Protein AF-A0A919K9E0-F1 (afdb_monomer_lite)

Organism: NCBI:txid1050105

pLDDT: mean 76.59, std 21.06, range [38.03, 97.88]

Sequence (189 aa):
MSDSPVDFTTTPVRPGRQAAISDRWRRAGLIGLAGSVLVTAVVGVCAVWPPRGSWASVNTATAGPVTATTEDGRHTIADPAHAANKATKSDVRGAIAAVEHYYTVIGHYPTRAINGDNSRGIMPQLDLGGSTPAIQLAVGTRLSYAPYARSYRICATNTRGTGKWFLYNSASGGSIKAIRRPANPAVCA

Structure (mmCIF, N/CA/C/O backbone):
data_AF-A0A919K9E0-F1
#
_entry.id   AF-A0A919K9E0-F1
#
loop_
_atom_site.group_PDB
_atom_site.id
_atom_site.type_symbol
_atom_site.label_atom_id
_atom_site.label_alt_id
_atom_site.label_comp_id
_atom_site.label_asym_id
_atom_site.label_entity_id
_atom_site.label_seq_id
_atom_site.pdbx_PDB_ins_code
_atom_site.Cartn_x
_atom_site.Cartn_y
_atom_site.Cartn_z
_atom_site.occupancy
_atom_site.B_iso_or_equiv
_atom_site.auth_seq_id
_atom_site.auth_comp_id
_atom_site.auth_asym_id
_atom_site.auth_atom_id
_atom_site.pdbx_PDB_model_num
ATOM 1 N N . MET A 1 1 ? -42.749 10.340 -28.450 1.00 55.91 1 MET A N 1
ATOM 2 C CA . MET A 1 1 ? -41.691 10.931 -27.607 1.00 55.91 1 MET A CA 1
ATOM 3 C C . MET A 1 1 ? -40.396 10.319 -28.090 1.00 55.91 1 MET A C 1
ATOM 5 O O . MET A 1 1 ? -40.169 9.145 -27.845 1.00 55.91 1 MET A O 1
ATOM 9 N N . SER A 1 2 ? -39.683 11.055 -28.936 1.00 58.28 2 SER A N 1
ATOM 10 C CA . SER A 1 2 ? -38.478 10.589 -29.619 1.00 58.28 2 SER A CA 1
ATOM 11 C C . SER A 1 2 ? -37.285 11.203 -28.904 1.00 58.28 2 SER A C 1
ATOM 13 O O . SER A 1 2 ? -37.120 12.419 -28.956 1.00 58.28 2 SER A O 1
ATOM 15 N N . ASP A 1 3 ? -36.511 10.376 -28.208 1.00 54.94 3 ASP A N 1
ATOM 16 C CA . ASP A 1 3 ? -35.260 10.792 -27.583 1.00 54.94 3 ASP A CA 1
ATOM 17 C C . ASP A 1 3 ? -34.139 10.784 -28.625 1.00 54.94 3 ASP A C 1
ATOM 19 O O . ASP A 1 3 ? -33.851 9.764 -29.256 1.00 54.94 3 ASP A O 1
ATOM 23 N N . SER A 1 4 ? -33.527 11.949 -28.817 1.00 62.22 4 SER A N 1
ATOM 24 C CA . SER A 1 4 ? -32.347 12.129 -29.660 1.00 62.22 4 SER A CA 1
ATOM 25 C C . SER A 1 4 ? -31.080 11.680 -28.915 1.00 62.22 4 SER A C 1
ATOM 27 O O . SER A 1 4 ? -30.953 11.954 -27.720 1.00 62.22 4 SER A O 1
ATOM 29 N N . PRO A 1 5 ? -30.106 11.045 -29.591 1.00 69.56 5 PRO A N 1
ATOM 30 C CA . PRO A 1 5 ? -28.838 10.668 -28.975 1.00 69.56 5 PRO A CA 1
ATOM 31 C C . PRO A 1 5 ? -27.925 11.887 -28.772 1.00 69.56 5 PRO A C 1
ATOM 33 O O . PRO A 1 5 ? -27.772 12.728 -29.657 1.00 69.56 5 PRO A O 1
ATOM 36 N N . VAL A 1 6 ? -27.304 11.965 -27.594 1.00 66.62 6 VAL A N 1
ATOM 37 C CA . VAL A 1 6 ? -26.261 12.945 -27.257 1.00 66.62 6 VAL A CA 1
ATOM 38 C C . VAL A 1 6 ? -24.906 12.450 -27.756 1.00 66.62 6 VAL A C 1
ATOM 40 O O . VAL A 1 6 ? -24.417 11.408 -27.321 1.00 66.62 6 VAL A O 1
ATOM 43 N N . ASP A 1 7 ? -24.317 13.219 -28.667 1.00 56.00 7 ASP A N 1
ATOM 44 C CA . ASP A 1 7 ? -23.014 12.968 -29.278 1.00 56.00 7 ASP A CA 1
ATOM 45 C C . ASP A 1 7 ? -21.905 13.602 -28.417 1.00 56.00 7 ASP A C 1
ATOM 47 O O . ASP A 1 7 ? -21.897 14.814 -28.179 1.00 56.00 7 ASP A O 1
ATOM 51 N N . PHE A 1 8 ? -20.987 12.784 -27.897 1.00 53.34 8 PHE A N 1
ATOM 52 C CA . PHE A 1 8 ? -19.868 13.237 -27.064 1.00 53.34 8 PHE A CA 1
ATOM 53 C C . PHE A 1 8 ? -18.604 13.377 -27.914 1.00 53.34 8 PHE A C 1
ATOM 55 O O . PHE A 1 8 ? -17.751 12.488 -27.977 1.00 53.34 8 PHE A O 1
ATOM 62 N N . THR A 1 9 ? -18.457 14.538 -28.546 1.00 62.91 9 THR A N 1
ATOM 63 C CA . THR A 1 9 ? -17.237 14.912 -29.263 1.00 62.91 9 THR A CA 1
ATOM 64 C C . THR A 1 9 ? -16.089 15.089 -28.269 1.00 62.91 9 THR A C 1
ATOM 66 O O . THR A 1 9 ? -16.038 16.041 -27.491 1.00 62.91 9 THR A O 1
ATOM 69 N N . THR A 1 10 ? -15.155 14.141 -28.288 1.00 60.44 10 THR A N 1
ATOM 70 C CA . THR A 1 10 ? -13.969 14.124 -27.426 1.00 60.44 10 THR A CA 1
ATOM 71 C C . THR A 1 10 ? -12.945 15.135 -27.946 1.00 60.44 10 THR A C 1
ATOM 73 O O . THR A 1 10 ? -12.421 14.986 -29.049 1.00 60.44 10 THR A O 1
ATOM 76 N N . THR A 1 11 ? -12.646 16.177 -27.171 1.00 66.25 11 THR A N 1
ATOM 77 C CA . THR A 1 11 ? -11.590 17.147 -27.492 1.00 66.25 11 THR A CA 1
ATOM 78 C C . THR A 1 11 ? -10.200 16.554 -27.221 1.00 66.25 11 THR A C 1
ATOM 80 O O . THR A 1 11 ? -9.968 15.997 -26.145 1.00 66.25 11 THR A O 1
ATOM 83 N N . PRO A 1 12 ? -9.235 16.673 -28.153 1.00 64.31 12 PRO A N 1
ATOM 84 C CA . PRO A 1 12 ? -7.880 16.177 -27.942 1.00 64.31 12 PRO A CA 1
ATOM 85 C C . PRO A 1 12 ? -7.118 17.036 -26.921 1.00 64.31 12 PRO A C 1
ATOM 87 O O . PRO A 1 12 ? -6.985 18.253 -27.067 1.00 64.31 12 PRO A O 1
ATOM 90 N N . VAL A 1 13 ? -6.582 16.378 -25.890 1.00 68.38 13 VAL A N 1
ATOM 91 C CA . VAL A 1 13 ? -5.710 16.980 -24.873 1.00 68.38 13 VAL A CA 1
ATOM 92 C C . VAL A 1 13 ? -4.356 17.328 -25.499 1.00 68.38 13 VAL A C 1
ATOM 94 O O . VAL A 1 13 ? -3.667 16.482 -26.064 1.00 68.38 13 VAL A O 1
ATOM 97 N N . ARG A 1 14 ? -3.974 18.602 -25.391 1.00 61.66 14 ARG A N 1
ATOM 98 C CA . ARG A 1 14 ? -2.728 19.170 -25.918 1.00 61.66 14 ARG A CA 1
ATOM 99 C C . ARG A 1 14 ? -1.535 18.746 -25.037 1.00 61.66 14 ARG A C 1
ATOM 101 O O . ARG A 1 14 ? -1.570 19.025 -23.839 1.00 61.66 14 ARG A O 1
ATOM 108 N N . PRO A 1 15 ? -0.465 18.132 -25.576 1.00 59.69 15 PRO A N 1
ATOM 109 C CA . PRO A 1 15 ? 0.719 17.794 -24.788 1.00 59.69 15 PRO A CA 1
ATOM 110 C C . PRO A 1 15 ? 1.504 19.062 -24.418 1.00 59.69 15 PRO A C 1
ATOM 112 O O . PRO A 1 15 ? 1.970 19.809 -25.282 1.00 59.69 15 PRO A O 1
ATOM 115 N N . GLY A 1 16 ? 1.628 19.315 -23.115 1.00 60.66 16 GLY A N 1
ATOM 116 C CA . GLY A 1 16 ? 2.468 20.373 -22.561 1.00 60.66 16 GLY A CA 1
ATOM 117 C C . GLY A 1 16 ? 3.951 20.029 -22.704 1.00 60.66 16 GLY A C 1
ATOM 118 O O . GLY A 1 16 ? 4.387 18.945 -22.325 1.00 60.66 16 GLY A O 1
ATOM 119 N N . ARG A 1 17 ? 4.725 20.967 -23.258 1.00 56.53 17 ARG A N 1
ATOM 120 C CA . ARG A 1 17 ? 6.187 20.897 -23.385 1.00 56.53 17 ARG A CA 1
ATOM 121 C C . ARG A 1 17 ? 6.832 20.831 -21.997 1.00 56.53 17 ARG A C 1
ATOM 123 O O . ARG A 1 17 ? 6.754 21.799 -21.246 1.00 56.53 17 ARG A O 1
ATOM 130 N N . GLN A 1 18 ? 7.502 19.726 -21.680 1.00 59.47 18 GLN A N 1
ATOM 131 C CA . GLN A 1 18 ? 8.425 19.659 -20.549 1.00 59.47 18 GLN A CA 1
ATOM 132 C C . GLN A 1 18 ? 9.748 20.317 -20.953 1.00 59.47 18 GLN A C 1
ATOM 134 O O . GLN A 1 18 ? 10.402 19.900 -21.908 1.00 59.47 18 GLN A O 1
ATOM 139 N N . ALA A 1 19 ? 10.111 21.382 -20.241 1.00 50.41 19 ALA A N 1
ATOM 140 C CA . ALA A 1 19 ? 11.429 21.988 -20.325 1.00 50.41 19 ALA A CA 1
ATOM 141 C C . ALA A 1 19 ? 12.451 21.042 -19.680 1.00 50.41 19 ALA A C 1
ATOM 143 O O . ALA A 1 19 ? 12.315 20.666 -18.517 1.00 50.41 19 ALA A O 1
ATOM 144 N N . ALA A 1 20 ? 13.461 20.658 -20.457 1.00 48.34 20 ALA A N 1
ATOM 145 C CA . ALA A 1 20 ? 14.608 19.898 -19.994 1.00 48.34 20 ALA A CA 1
ATOM 146 C C . ALA A 1 20 ? 15.421 20.740 -18.999 1.00 48.34 20 ALA A C 1
ATOM 148 O O . ALA A 1 20 ? 15.987 21.768 -19.369 1.00 48.34 20 ALA A O 1
ATOM 149 N N . ILE A 1 21 ? 15.485 20.302 -17.742 1.00 53.53 21 ILE A N 1
ATOM 150 C CA . ILE A 1 21 ? 16.461 20.799 -16.772 1.00 53.53 21 ILE A CA 1
ATOM 151 C C . ILE A 1 21 ? 17.617 19.804 -16.787 1.00 53.53 21 ILE A C 1
ATOM 153 O O . ILE A 1 21 ? 17.481 18.652 -16.390 1.00 53.53 21 ILE A O 1
ATOM 157 N N . SER A 1 22 ? 18.731 20.264 -17.344 1.00 59.72 22 SER A N 1
ATOM 158 C CA . SER A 1 22 ? 19.962 19.518 -17.564 1.00 59.72 22 SER A CA 1
ATOM 159 C C . SER A 1 22 ? 20.682 19.157 -16.265 1.00 59.72 22 SER A C 1
ATOM 161 O O . SER A 1 22 ? 20.927 20.022 -15.421 1.00 59.72 22 SER A O 1
ATOM 163 N N . ASP A 1 23 ? 21.113 17.899 -16.199 1.00 50.09 23 ASP A N 1
ATOM 164 C CA . ASP A 1 23 ? 22.101 17.341 -15.281 1.00 50.09 23 ASP A CA 1
ATOM 165 C C . ASP A 1 23 ? 23.365 18.198 -15.168 1.00 50.09 23 ASP A C 1
ATOM 167 O O . ASP A 1 23 ? 24.081 18.426 -16.148 1.00 50.09 23 ASP A O 1
ATOM 171 N N . ARG A 1 24 ? 23.708 18.608 -13.943 1.00 55.03 24 ARG A N 1
ATOM 172 C CA . ARG A 1 24 ? 25.011 19.222 -13.672 1.00 55.03 24 ARG A CA 1
ATOM 173 C C . ARG A 1 24 ? 25.534 18.947 -12.268 1.00 55.03 24 ARG A C 1
ATOM 175 O O . ARG A 1 24 ? 25.848 19.884 -11.555 1.00 55.03 24 ARG A O 1
ATOM 182 N N . TRP A 1 25 ? 25.710 17.677 -11.896 1.00 48.84 25 TRP A N 1
ATOM 183 C CA . TRP A 1 25 ? 26.589 17.318 -10.773 1.00 48.84 25 TRP A CA 1
ATOM 184 C C . TRP A 1 25 ? 27.377 16.039 -11.064 1.00 48.84 25 TRP A C 1
ATOM 186 O O . TRP A 1 25 ? 26.978 14.921 -10.750 1.00 48.84 25 TRP A O 1
ATOM 196 N N . ARG A 1 26 ? 28.550 16.225 -11.673 1.00 51.38 26 ARG A N 1
ATOM 197 C CA . ARG A 1 26 ? 29.652 15.263 -11.668 1.00 51.38 26 ARG A CA 1
ATOM 198 C C . ARG A 1 26 ? 30.892 15.971 -11.118 1.00 51.38 26 ARG A C 1
ATOM 200 O O . ARG A 1 26 ? 31.308 16.974 -11.680 1.00 51.38 26 ARG A O 1
ATOM 207 N N . ARG A 1 27 ? 31.508 15.332 -10.117 1.00 51.31 27 ARG A N 1
ATOM 208 C CA . ARG A 1 27 ? 32.932 15.404 -9.729 1.00 51.31 27 ARG A CA 1
ATOM 209 C C . ARG A 1 27 ? 33.423 16.678 -9.018 1.00 51.31 27 ARG A C 1
ATOM 211 O O . ARG A 1 27 ? 33.831 17.641 -9.647 1.00 51.31 27 ARG A O 1
ATOM 218 N N . ALA A 1 28 ? 33.575 16.556 -7.704 1.00 51.28 28 ALA A N 1
ATOM 219 C CA . ALA A 1 28 ? 34.743 17.003 -6.939 1.00 51.28 28 ALA A CA 1
ATOM 220 C C . ALA A 1 28 ? 34.854 16.000 -5.773 1.00 51.28 28 ALA A C 1
ATOM 222 O O . ALA A 1 28 ? 33.843 15.677 -5.165 1.00 51.28 28 ALA A O 1
ATOM 223 N N . GLY A 1 29 ? 35.961 15.334 -5.475 1.00 45.78 29 GLY A N 1
ATOM 224 C CA . GLY A 1 29 ? 37.355 15.722 -5.620 1.00 45.78 29 GLY A CA 1
ATOM 225 C C . GLY A 1 29 ? 37.979 15.512 -4.242 1.00 45.78 29 GLY A C 1
ATOM 226 O O . GLY A 1 29 ? 37.819 16.341 -3.358 1.00 45.78 29 GLY A O 1
ATOM 227 N N . LEU A 1 30 ? 38.584 14.343 -4.051 1.00 49.78 30 LEU A N 1
ATOM 228 C CA . LEU A 1 30 ? 39.233 13.874 -2.829 1.00 49.78 30 LEU A CA 1
ATOM 229 C C . LEU A 1 30 ? 40.590 14.586 -2.696 1.00 49.78 30 LEU A C 1
ATOM 231 O O . LEU A 1 30 ? 41.466 14.319 -3.510 1.00 49.78 30 LEU A O 1
ATOM 235 N N . ILE A 1 31 ? 40.773 15.472 -1.709 1.00 52.09 31 ILE A N 1
ATOM 236 C CA . ILE A 1 31 ? 42.093 15.941 -1.244 1.00 52.09 31 ILE A CA 1
ATOM 237 C C . ILE A 1 31 ? 42.001 16.168 0.269 1.00 52.09 31 ILE A C 1
ATOM 239 O O . ILE A 1 31 ? 41.207 16.982 0.734 1.00 52.09 31 ILE A O 1
ATOM 243 N N . GLY A 1 32 ? 42.798 15.423 1.034 1.00 44.91 32 GLY A N 1
ATOM 244 C CA . GLY A 1 32 ? 43.072 15.725 2.437 1.00 44.91 32 GLY A CA 1
ATOM 245 C C . GLY A 1 32 ? 44.247 16.692 2.577 1.00 44.91 32 GLY A C 1
ATOM 246 O O . GLY A 1 32 ? 45.055 16.795 1.661 1.00 44.91 32 GLY A O 1
ATOM 247 N N . LEU A 1 33 ? 44.343 17.369 3.723 1.00 47.03 33 LEU A N 1
ATOM 248 C CA . LEU A 1 33 ? 45.556 17.587 4.527 1.00 47.03 33 LEU A CA 1
ATOM 249 C C . LEU A 1 33 ? 45.288 18.634 5.620 1.00 47.03 33 LEU A C 1
ATOM 251 O O . LEU A 1 33 ? 44.405 19.479 5.514 1.00 47.03 33 LEU A O 1
ATOM 255 N N . ALA A 1 34 ? 46.056 18.487 6.694 1.00 47.47 34 ALA A N 1
ATOM 256 C CA . ALA A 1 34 ? 46.028 19.227 7.945 1.00 47.47 34 ALA A CA 1
ATOM 257 C C . ALA A 1 34 ? 46.294 20.739 7.813 1.00 47.47 34 ALA A C 1
ATOM 259 O O . ALA A 1 34 ? 46.956 21.181 6.879 1.00 47.47 34 ALA A O 1
ATOM 260 N N . GLY A 1 35 ? 45.882 21.504 8.831 1.00 38.03 35 GLY A N 1
ATOM 261 C CA . GLY A 1 35 ? 46.397 22.856 9.061 1.00 38.03 35 GLY A CA 1
ATOM 262 C C . GLY A 1 35 ? 45.428 23.770 9.803 1.00 38.03 35 GLY A C 1
ATOM 263 O O . GLY A 1 35 ? 44.589 24.417 9.187 1.00 38.03 35 GLY A O 1
ATOM 264 N N . SER A 1 36 ? 45.569 23.855 11.125 1.00 52.69 36 SER A N 1
ATOM 265 C CA . SER A 1 36 ? 44.969 24.919 11.934 1.00 52.69 36 SER A CA 1
ATOM 266 C C . SER A 1 36 ? 45.704 26.240 11.691 1.00 52.69 36 SER A C 1
ATOM 268 O O . SER A 1 36 ? 46.907 26.298 11.928 1.00 52.69 36 SER A O 1
ATOM 270 N N . VAL A 1 37 ? 44.990 27.307 11.315 1.00 47.78 37 VAL A N 1
ATOM 271 C CA . VAL A 1 37 ? 45.437 28.703 11.483 1.00 47.78 37 VAL A CA 1
ATOM 272 C C . VAL A 1 37 ? 44.234 29.577 11.854 1.00 47.78 37 VAL A C 1
ATOM 274 O O . VAL A 1 37 ? 43.256 29.670 11.117 1.00 47.78 37 VAL A O 1
ATOM 277 N N . LEU A 1 38 ? 44.329 30.205 13.025 1.00 53.03 38 LEU A N 1
ATOM 278 C CA . LEU A 1 38 ? 43.512 31.323 13.499 1.00 53.03 38 LEU A CA 1
ATOM 279 C C . LEU A 1 38 ? 43.880 32.593 12.721 1.00 53.03 38 LEU A C 1
ATOM 281 O O . LEU A 1 38 ? 45.041 32.981 12.801 1.00 53.03 38 LEU A O 1
ATOM 285 N N . VAL A 1 39 ? 42.919 33.291 12.098 1.00 47.72 39 VAL A N 1
ATOM 286 C CA . VAL A 1 39 ? 42.976 34.758 11.922 1.00 47.72 39 VAL A CA 1
ATOM 287 C C . VAL A 1 39 ? 41.566 35.371 11.950 1.00 47.72 39 VAL A C 1
ATOM 289 O O . VAL A 1 39 ? 40.700 35.069 11.139 1.00 47.72 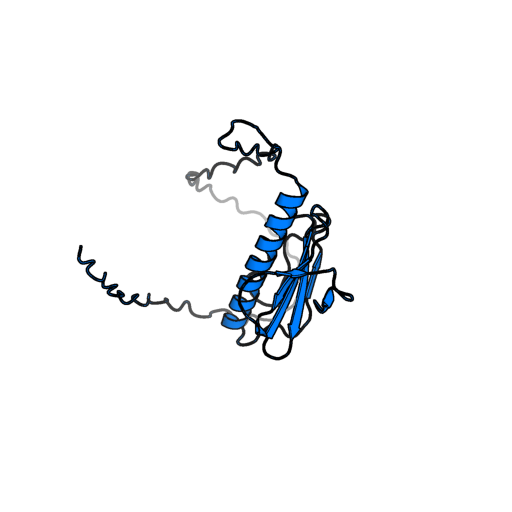39 VAL A O 1
ATOM 292 N N . THR A 1 40 ? 41.407 36.211 12.966 1.00 46.16 40 THR A N 1
ATOM 293 C CA . THR A 1 40 ? 40.683 37.476 13.163 1.00 46.16 40 THR A CA 1
ATOM 294 C C . THR A 1 40 ? 39.693 38.032 12.122 1.00 46.16 40 THR A C 1
ATOM 296 O O . THR A 1 40 ? 39.900 38.032 10.915 1.00 46.16 40 THR A O 1
ATOM 299 N N . ALA A 1 41 ? 38.650 38.629 12.709 1.00 49.94 41 ALA A N 1
ATOM 300 C CA . ALA A 1 41 ? 37.504 39.359 12.182 1.00 49.94 41 ALA A CA 1
ATOM 301 C C . ALA A 1 41 ? 37.731 40.357 11.030 1.00 49.94 41 ALA A C 1
ATOM 303 O O . ALA A 1 41 ? 38.660 41.161 11.048 1.00 49.94 41 ALA A O 1
ATOM 304 N N . VAL A 1 42 ? 36.722 40.431 10.153 1.00 47.59 42 VAL A N 1
ATOM 305 C CA . VAL A 1 42 ? 36.339 41.655 9.440 1.00 47.59 42 VAL A CA 1
ATOM 306 C C . VAL A 1 42 ? 34.861 41.926 9.717 1.00 47.59 42 VAL A C 1
ATOM 308 O O . VAL A 1 42 ? 33.981 41.143 9.364 1.00 47.59 42 VAL A O 1
ATOM 311 N N . VAL A 1 43 ? 34.618 43.049 10.388 1.00 50.06 43 VAL A N 1
ATOM 312 C CA . VAL A 1 43 ? 33.321 43.716 10.520 1.00 50.06 43 VAL A CA 1
ATOM 313 C C . VAL A 1 43 ? 32.995 44.352 9.169 1.00 50.06 43 VAL A C 1
ATOM 315 O O . VAL A 1 43 ? 33.817 45.090 8.631 1.00 50.06 43 VAL A O 1
ATOM 318 N N . GLY A 1 44 ? 31.814 44.075 8.614 1.00 46.50 44 GLY A N 1
ATOM 319 C CA . GLY A 1 44 ? 31.459 44.540 7.274 1.00 46.50 44 GLY A CA 1
ATOM 320 C C . GLY A 1 44 ? 29.959 44.574 7.001 1.00 46.50 44 GLY A C 1
ATOM 321 O O . GLY A 1 44 ? 29.444 43.710 6.311 1.00 46.50 44 GLY A O 1
ATOM 322 N N . VAL A 1 45 ? 29.316 45.615 7.538 1.00 43.78 45 VAL A N 1
ATOM 323 C CA . VAL A 1 45 ? 28.165 46.363 6.994 1.00 43.78 45 VAL A CA 1
ATOM 324 C C . VAL A 1 45 ? 26.864 45.601 6.686 1.00 43.78 45 VAL A C 1
ATOM 326 O O . VAL A 1 45 ? 26.720 44.850 5.727 1.00 43.78 45 VAL A O 1
ATOM 329 N N . CYS A 1 46 ? 25.855 45.951 7.485 1.00 43.03 46 CYS A N 1
ATOM 330 C CA . CYS A 1 46 ? 24.439 45.670 7.310 1.00 43.03 46 CYS A CA 1
ATOM 331 C C . CYS A 1 46 ? 23.910 46.128 5.939 1.00 43.03 46 CYS A C 1
ATOM 333 O O . CYS A 1 46 ? 23.831 47.327 5.672 1.00 43.03 46 CYS A O 1
ATOM 335 N N . ALA A 1 47 ? 23.416 45.190 5.133 1.00 49.88 47 ALA A N 1
ATOM 336 C CA . ALA A 1 47 ? 22.380 45.469 4.145 1.00 49.88 47 ALA A CA 1
ATOM 337 C C . ALA A 1 47 ? 21.051 44.935 4.694 1.00 49.88 47 ALA A C 1
ATOM 339 O O . ALA A 1 47 ? 20.732 43.753 4.587 1.00 49.88 47 ALA A O 1
ATOM 340 N N . VAL A 1 48 ? 20.299 45.829 5.340 1.00 52.03 48 VAL A N 1
ATOM 341 C CA . VAL A 1 48 ? 18.908 45.619 5.749 1.00 52.03 48 VAL A CA 1
ATOM 342 C C . VAL A 1 48 ? 18.068 45.448 4.485 1.00 52.03 48 VAL A C 1
ATOM 344 O O . VAL A 1 48 ? 17.785 46.407 3.773 1.00 52.03 48 VAL A O 1
ATOM 347 N N . TRP A 1 49 ? 17.690 44.207 4.193 1.00 47.25 49 TRP A N 1
ATOM 348 C CA . TRP A 1 49 ? 16.607 43.896 3.267 1.00 47.25 49 TRP A CA 1
ATOM 349 C C . TRP A 1 49 ? 15.294 43.788 4.055 1.00 47.25 49 TRP A C 1
ATOM 351 O O . TRP A 1 49 ? 15.277 43.176 5.125 1.00 47.25 49 TRP A O 1
ATOM 361 N N . PRO A 1 50 ? 14.189 44.378 3.571 1.00 54.16 50 PRO A N 1
ATOM 362 C CA . PRO A 1 50 ? 12.914 44.324 4.271 1.00 54.16 50 PRO A CA 1
ATOM 363 C C . PRO A 1 50 ? 12.350 42.890 4.265 1.00 54.16 50 PRO A C 1
ATOM 365 O O . PRO A 1 50 ? 12.301 42.264 3.203 1.00 54.16 50 PRO A O 1
ATOM 368 N N . PRO A 1 51 ? 11.849 42.369 5.400 1.00 48.62 51 PRO A N 1
ATOM 369 C CA . PRO A 1 51 ? 11.123 41.109 5.419 1.00 48.62 51 PRO A CA 1
ATOM 370 C C . PRO A 1 51 ? 9.728 41.347 4.830 1.00 48.62 51 PRO A C 1
ATOM 372 O O . PRO A 1 51 ? 8.821 41.833 5.503 1.00 48.62 51 PRO A O 1
ATOM 375 N N . ARG A 1 52 ? 9.540 41.041 3.545 1.00 51.41 52 ARG A N 1
ATOM 376 C CA . ARG A 1 52 ? 8.213 40.990 2.916 1.00 51.41 52 ARG A CA 1
ATOM 377 C C . ARG A 1 52 ? 7.871 39.551 2.583 1.00 51.41 52 ARG A C 1
ATOM 379 O O . ARG A 1 52 ? 8.387 38.983 1.629 1.00 51.41 52 ARG A O 1
ATOM 386 N N . GLY A 1 53 ? 6.980 38.999 3.395 1.00 44.84 53 GLY A N 1
ATOM 387 C CA . GLY A 1 53 ? 6.417 37.672 3.210 1.00 44.84 53 GLY A CA 1
ATOM 388 C C . GLY A 1 53 ? 6.366 36.906 4.518 1.00 44.84 53 GLY A C 1
ATOM 389 O O . GLY A 1 53 ? 6.948 35.835 4.624 1.00 44.84 53 GLY A O 1
ATOM 390 N N . SER A 1 54 ? 5.685 37.453 5.523 1.00 49.50 54 SER A N 1
ATOM 391 C CA . SER A 1 54 ? 5.163 36.658 6.629 1.00 49.50 54 SER A CA 1
ATOM 392 C C . SER A 1 54 ? 4.132 35.686 6.053 1.00 49.50 54 SER A C 1
ATOM 394 O O . SER A 1 54 ? 2.947 36.006 5.956 1.00 49.50 54 SER A O 1
ATOM 396 N N . TRP A 1 55 ? 4.583 34.513 5.612 1.00 52.25 55 TRP A N 1
ATOM 397 C CA . TRP A 1 55 ? 3.694 33.370 5.470 1.00 52.25 55 TRP A CA 1
ATOM 398 C C . TRP A 1 55 ? 3.287 33.042 6.892 1.00 52.25 55 TRP A C 1
ATOM 400 O O . TRP A 1 55 ? 4.099 32.578 7.690 1.00 52.25 55 TRP A O 1
ATOM 410 N N . ALA A 1 56 ? 2.068 33.463 7.218 1.00 47.84 56 ALA A N 1
ATOM 411 C CA . ALA A 1 56 ? 1.427 33.238 8.490 1.00 47.84 56 ALA A CA 1
ATOM 412 C C . ALA A 1 56 ? 1.756 31.828 8.970 1.00 47.84 56 ALA A C 1
ATOM 414 O O . ALA A 1 56 ? 1.589 30.860 8.223 1.00 47.84 56 ALA A O 1
ATOM 415 N N . SER A 1 57 ? 2.246 31.748 10.205 1.00 45.94 57 SER A N 1
ATOM 416 C CA . SER A 1 57 ? 2.314 30.521 10.974 1.00 45.94 57 SER A CA 1
ATOM 417 C C . SER A 1 57 ? 1.040 29.736 10.696 1.00 45.94 57 SER A C 1
ATOM 419 O O . SER A 1 57 ? -0.054 30.180 11.047 1.00 45.94 57 SER A O 1
ATOM 421 N N . VAL A 1 58 ? 1.169 28.611 9.991 1.00 50.78 58 VAL A N 1
ATOM 422 C CA . VAL A 1 58 ? 0.076 27.656 9.879 1.00 50.78 58 VAL A CA 1
ATOM 423 C C . VAL A 1 58 ? -0.208 27.271 11.314 1.00 50.78 58 VAL A C 1
ATOM 425 O O . VAL A 1 58 ? 0.623 26.639 11.963 1.00 50.78 58 VAL A O 1
ATOM 428 N N . ASN A 1 59 ? -1.330 27.768 11.831 1.00 43.31 59 ASN A N 1
ATOM 429 C CA . ASN A 1 59 ? -1.808 27.427 13.150 1.00 43.31 59 ASN A CA 1
ATOM 430 C C . ASN A 1 59 ? -1.755 25.908 13.248 1.00 43.31 59 ASN A C 1
ATOM 432 O O . ASN A 1 59 ? -2.479 25.210 12.533 1.00 43.31 59 ASN A O 1
ATOM 436 N N . THR A 1 60 ? -0.901 25.404 14.134 1.00 47.31 60 THR A N 1
ATOM 437 C CA . THR A 1 60 ? -1.006 24.057 14.674 1.00 47.31 60 THR A CA 1
ATOM 438 C C . THR A 1 60 ? -2.285 24.049 15.500 1.00 47.31 60 THR A C 1
ATOM 440 O O . THR A 1 60 ? -2.270 24.100 16.726 1.00 47.31 60 THR A O 1
ATOM 443 N N . ALA A 1 61 ? -3.427 24.090 14.815 1.00 40.47 61 ALA A N 1
ATOM 444 C CA . ALA A 1 61 ? -4.693 23.753 15.401 1.00 40.47 61 ALA A CA 1
ATOM 445 C C . ALA A 1 61 ? -4.523 22.299 15.815 1.00 40.47 61 ALA A C 1
ATOM 447 O O . ALA A 1 61 ? -4.508 21.395 1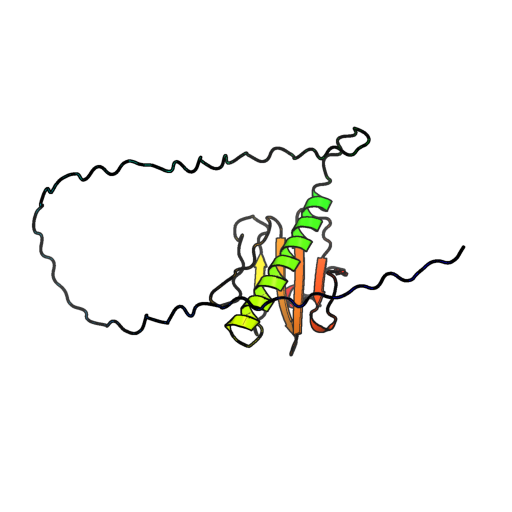4.978 1.00 40.47 61 ALA A O 1
ATOM 448 N N . THR A 1 62 ? -4.319 22.088 17.114 1.00 46.28 62 THR A N 1
ATOM 449 C CA . THR A 1 62 ? -4.709 20.858 17.782 1.00 46.28 62 THR A CA 1
ATOM 450 C C . THR A 1 62 ? -6.088 20.547 17.238 1.00 46.28 62 THR A C 1
ATOM 452 O O . THR A 1 62 ? -7.041 21.256 17.557 1.00 46.28 62 THR A O 1
ATOM 455 N N . ALA A 1 63 ? -6.159 19.600 16.304 1.00 47.38 63 ALA A N 1
ATOM 456 C CA . ALA A 1 63 ? -7.401 19.227 15.668 1.00 47.38 63 ALA A CA 1
ATOM 457 C C . ALA A 1 63 ? -8.285 18.669 16.781 1.00 47.38 63 ALA A C 1
ATOM 459 O O . ALA A 1 63 ? -8.179 17.502 17.158 1.00 47.38 63 ALA A O 1
ATOM 460 N N . GLY A 1 64 ? -9.110 19.543 17.357 1.00 50.03 64 GLY A N 1
ATOM 461 C CA . GLY A 1 64 ? -10.257 19.134 18.135 1.00 50.03 64 GLY A CA 1
ATOM 462 C C . GLY A 1 64 ? -11.086 18.180 17.275 1.00 50.03 64 GLY A C 1
ATOM 463 O O . GLY A 1 64 ? -10.997 18.226 16.042 1.00 50.03 64 GLY A O 1
ATOM 464 N N . PRO A 1 65 ? -11.849 17.271 17.895 1.00 51.03 65 PRO A N 1
ATOM 465 C CA . PRO A 1 65 ? -12.657 16.313 17.157 1.00 51.03 65 PRO A CA 1
ATOM 466 C C . PRO A 1 65 ? -13.518 17.060 16.132 1.00 51.03 65 PRO A C 1
ATOM 468 O O . PRO A 1 65 ? -14.349 17.887 16.495 1.00 51.03 65 PRO A O 1
ATOM 471 N N . VAL A 1 66 ? -13.270 16.804 14.844 1.00 50.62 66 VAL A N 1
ATOM 472 C CA . VAL A 1 66 ? -14.002 17.441 13.749 1.00 50.62 66 VAL A CA 1
ATOM 473 C C . VAL A 1 66 ? -15.404 16.846 13.750 1.00 50.62 66 VAL A C 1
ATOM 475 O O . VAL A 1 66 ? -15.618 15.710 13.321 1.00 50.62 66 VAL A O 1
ATOM 478 N N . THR A 1 67 ? -16.358 17.583 14.304 1.00 50.19 67 THR A N 1
ATOM 479 C CA . THR A 1 67 ? -17.765 17.199 14.334 1.00 50.19 67 THR A CA 1
ATOM 480 C C . THR A 1 67 ? -18.339 17.367 12.931 1.00 50.19 67 THR A C 1
ATOM 482 O O . THR A 1 67 ? -18.691 18.467 12.520 1.00 50.19 67 THR A O 1
ATOM 485 N N . ALA A 1 68 ? -18.422 16.276 12.170 1.00 50.94 68 ALA A N 1
ATOM 486 C CA . ALA A 1 68 ? -19.175 16.266 10.922 1.00 50.94 68 ALA A CA 1
ATOM 487 C C . ALA A 1 68 ? -20.676 16.322 11.252 1.00 50.94 68 ALA A C 1
ATOM 489 O O . ALA A 1 68 ? -21.223 15.395 11.853 1.00 50.94 68 ALA A O 1
ATOM 490 N N . THR A 1 69 ? -21.334 17.422 10.900 1.00 43.28 69 THR A N 1
ATOM 491 C CA . THR A 1 69 ? -22.795 17.542 10.906 1.00 43.28 69 THR A CA 1
ATOM 492 C C . THR A 1 69 ? -23.352 16.712 9.751 1.00 43.28 69 THR A C 1
ATOM 494 O O . THR A 1 69 ? -23.025 16.957 8.592 1.00 43.28 69 THR A O 1
ATOM 497 N N . THR A 1 70 ? -24.174 15.708 10.050 1.00 49.66 70 THR A N 1
ATOM 498 C CA . THR A 1 70 ? -25.082 15.121 9.051 1.00 49.66 70 THR A CA 1
ATOM 499 C C . THR A 1 70 ? -26.295 16.042 8.880 1.00 49.66 70 THR A C 1
ATOM 501 O O . THR A 1 70 ? -26.633 16.776 9.810 1.00 49.66 70 THR A O 1
ATOM 504 N N . GLU A 1 71 ? -26.937 16.018 7.705 1.00 53.06 71 GLU A N 1
ATOM 505 C CA . GLU A 1 71 ? -28.103 16.860 7.353 1.00 53.06 71 GLU A CA 1
ATOM 506 C C . GLU A 1 71 ? -29.280 16.750 8.345 1.00 53.06 71 GLU A C 1
ATOM 508 O O . GLU A 1 71 ? -30.071 17.680 8.448 1.00 53.06 71 GLU A O 1
ATOM 513 N N . ASP A 1 72 ? -29.332 15.693 9.163 1.00 62.94 72 ASP A N 1
ATOM 514 C CA . ASP A 1 72 ? -30.332 15.502 10.226 1.00 62.94 72 ASP A CA 1
ATOM 515 C C . ASP A 1 72 ? -30.002 16.209 11.562 1.00 62.94 72 ASP A C 1
ATOM 517 O O . ASP A 1 72 ? -30.645 15.959 12.583 1.00 62.94 72 ASP A O 1
ATOM 521 N N . GLY A 1 73 ? -28.962 17.048 11.630 1.00 55.53 73 GLY A N 1
ATOM 522 C CA . GLY A 1 73 ? -28.605 17.804 12.844 1.00 55.53 73 GLY A CA 1
ATOM 523 C C . GLY A 1 73 ? -28.060 16.957 14.005 1.00 55.53 73 GLY A C 1
ATOM 524 O O . GLY A 1 73 ? -27.739 17.484 15.072 1.00 55.53 73 GLY A O 1
ATOM 525 N N . ARG A 1 74 ? -27.894 15.641 13.819 1.00 54.00 74 ARG A N 1
ATOM 526 C CA . ARG A 1 74 ? -27.272 14.753 14.805 1.00 54.00 74 ARG A CA 1
ATOM 527 C C . ARG A 1 74 ? -25.760 14.730 14.587 1.00 54.00 74 ARG A C 1
ATOM 529 O O . ARG A 1 74 ? -25.251 14.071 13.688 1.00 54.00 74 ARG A O 1
ATOM 536 N N . HIS A 1 75 ? -25.026 15.426 15.452 1.00 49.09 75 HIS A N 1
ATOM 537 C CA . HIS A 1 75 ? -23.570 15.324 15.540 1.00 49.09 75 HIS A CA 1
ATOM 538 C C . HIS A 1 75 ? -23.159 13.913 15.989 1.00 49.09 75 HIS A C 1
ATOM 540 O O . HIS A 1 75 ? -22.946 13.655 17.172 1.00 49.09 75 HIS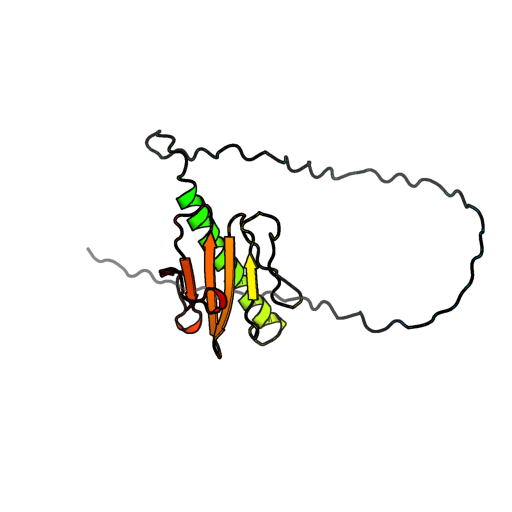 A O 1
ATOM 546 N N . THR A 1 76 ? -23.050 12.966 15.061 1.00 56.81 76 THR A N 1
ATOM 547 C CA . THR A 1 76 ? -22.369 11.704 15.347 1.00 56.81 76 THR A CA 1
ATOM 548 C C . THR A 1 76 ? -20.875 11.977 15.318 1.00 56.81 76 THR A C 1
ATOM 550 O O . THR A 1 76 ? -20.331 12.311 14.265 1.00 56.81 76 THR A O 1
ATOM 553 N N . ILE A 1 77 ? -20.207 11.841 16.466 1.00 59.41 77 ILE A N 1
ATOM 554 C CA . ILE A 1 77 ? -18.746 11.750 16.519 1.00 59.41 77 ILE A CA 1
ATOM 555 C C . ILE A 1 77 ? -18.374 10.650 15.528 1.00 59.41 77 ILE A C 1
ATOM 557 O O . ILE A 1 77 ? -18.816 9.511 15.688 1.00 59.41 77 ILE A O 1
ATOM 561 N N . ALA A 1 78 ? -17.666 11.013 14.455 1.00 66.75 78 ALA A N 1
ATOM 562 C CA . ALA A 1 78 ? -17.277 10.054 13.436 1.00 66.75 78 ALA A CA 1
ATOM 563 C C . ALA A 1 78 ? -16.593 8.884 14.141 1.00 66.75 78 ALA A C 1
ATOM 565 O O . ALA A 1 78 ? -15.627 9.109 14.870 1.00 66.75 78 ALA A O 1
ATOM 566 N N . ASP A 1 79 ? -17.124 7.671 13.956 1.00 87.12 79 ASP A N 1
ATOM 567 C CA . ASP A 1 79 ? -16.544 6.473 14.550 1.00 87.12 79 ASP A CA 1
ATOM 568 C C . ASP A 1 79 ? -15.039 6.472 14.224 1.00 87.12 79 ASP A C 1
ATOM 570 O O . ASP A 1 79 ? -14.670 6.397 13.039 1.00 87.12 79 ASP A O 1
ATOM 574 N N . PRO A 1 80 ? -14.161 6.619 15.235 1.00 88.94 80 PRO A N 1
ATOM 575 C CA . PRO A 1 80 ? -12.731 6.752 15.006 1.00 88.94 80 PRO A CA 1
ATOM 576 C C . PRO A 1 80 ? -12.179 5.535 14.258 1.00 88.94 80 PRO A C 1
ATOM 578 O O . PRO A 1 80 ? -11.239 5.678 13.471 1.00 88.94 80 PRO A O 1
ATOM 581 N N . ALA A 1 81 ? -12.809 4.365 14.406 1.00 92.62 81 ALA A N 1
ATOM 582 C CA . ALA A 1 81 ? -12.438 3.168 13.669 1.00 92.62 81 ALA A CA 1
ATOM 583 C C . ALA A 1 81 ? -12.755 3.281 12.172 1.00 92.62 81 ALA A C 1
ATOM 585 O O . ALA A 1 81 ? -11.957 2.865 11.324 1.00 92.62 81 ALA A O 1
ATOM 586 N N . HIS A 1 82 ? -13.887 3.887 11.814 1.00 92.69 82 HIS A N 1
ATOM 587 C CA . HIS A 1 82 ? -14.236 4.161 10.421 1.00 92.69 82 HIS A CA 1
ATOM 588 C C . HIS A 1 82 ? -13.323 5.216 9.797 1.00 92.69 82 HIS A C 1
ATOM 590 O O . HIS A 1 82 ? -12.864 5.042 8.664 1.00 92.69 82 HIS A O 1
ATOM 596 N N . ALA A 1 83 ? -13.001 6.276 10.541 1.00 92.19 83 ALA A N 1
ATOM 597 C CA . ALA A 1 83 ? -12.041 7.287 10.107 1.00 92.19 83 ALA A CA 1
ATOM 598 C C . ALA A 1 83 ? -10.653 6.669 9.853 1.00 92.19 83 ALA A C 1
ATOM 600 O O . ALA A 1 83 ? -10.072 6.878 8.787 1.00 92.19 83 ALA A O 1
ATOM 601 N N . ALA A 1 84 ? -10.168 5.820 10.762 1.00 95.19 84 ALA A N 1
ATOM 602 C CA . ALA A 1 84 ? -8.904 5.102 10.605 1.00 95.19 84 ALA A CA 1
ATOM 603 C C . ALA A 1 84 ? -8.913 4.134 9.405 1.00 95.19 84 ALA A C 1
ATOM 605 O O . ALA A 1 84 ? -7.938 4.063 8.653 1.00 95.19 84 ALA A O 1
ATOM 606 N N . ASN A 1 85 ? -10.021 3.431 9.149 1.00 95.44 85 ASN A N 1
ATOM 607 C CA . ASN A 1 85 ? -10.165 2.593 7.954 1.00 95.44 85 ASN A CA 1
ATOM 608 C C . ASN A 1 85 ? -10.104 3.423 6.655 1.00 95.44 85 ASN A C 1
ATOM 610 O O . ASN A 1 85 ? -9.484 2.997 5.678 1.00 95.44 85 ASN A O 1
ATOM 614 N N . LYS A 1 86 ? -10.740 4.605 6.622 1.00 95.50 86 LYS A N 1
ATOM 615 C CA . LYS A 1 86 ? -10.667 5.528 5.474 1.00 95.50 86 LYS A CA 1
ATOM 616 C C . LYS A 1 86 ? -9.244 6.042 5.263 1.00 95.50 86 LYS A C 1
ATOM 618 O O . LYS A 1 86 ? -8.772 6.010 4.129 1.00 95.50 86 LYS A O 1
ATOM 623 N N . ALA A 1 87 ? -8.561 6.434 6.339 1.00 95.88 87 ALA A N 1
ATOM 624 C CA . ALA A 1 87 ? -7.157 6.834 6.292 1.00 95.88 87 ALA A CA 1
ATOM 625 C C . ALA A 1 87 ? -6.283 5.707 5.722 1.00 95.88 87 ALA A C 1
ATOM 627 O O . ALA A 1 87 ? -5.563 5.926 4.759 1.00 95.88 87 ALA A O 1
ATOM 628 N N . THR A 1 88 ? -6.465 4.469 6.192 1.00 97.50 88 THR A N 1
ATOM 629 C CA . THR A 1 88 ? -5.734 3.298 5.668 1.00 97.50 88 THR A CA 1
ATOM 630 C C . THR A 1 88 ? -5.930 3.119 4.160 1.00 97.50 88 THR A C 1
ATOM 632 O O . THR A 1 88 ? -4.975 2.874 3.429 1.00 97.50 88 THR A O 1
ATOM 635 N N . LYS A 1 89 ? -7.166 3.254 3.656 1.00 97.56 89 LYS A N 1
ATOM 636 C CA . LYS A 1 89 ? -7.430 3.192 2.208 1.00 97.56 89 LYS A CA 1
ATOM 637 C C . LYS A 1 89 ? -6.749 4.334 1.453 1.00 97.56 89 LYS A C 1
ATOM 639 O O . LYS A 1 89 ? -6.320 4.119 0.323 1.00 97.56 89 LYS A O 1
ATOM 644 N N . SER A 1 90 ? -6.682 5.523 2.047 1.00 97.50 90 SER A N 1
ATOM 645 C CA . SER A 1 90 ? -5.964 6.666 1.481 1.00 97.50 90 SER A CA 1
ATOM 646 C C . SER A 1 90 ? -4.463 6.390 1.399 1.00 97.50 90 SER A C 1
ATOM 648 O O . SER A 1 90 ? -3.883 6.576 0.334 1.00 97.50 90 SER A O 1
ATOM 650 N N . ASP A 1 91 ? -3.865 5.851 2.464 1.00 97.50 91 ASP A N 1
ATOM 651 C CA . ASP A 1 91 ? -2.448 5.467 2.503 1.00 97.50 91 ASP A CA 1
ATOM 652 C C . ASP A 1 91 ? -2.126 4.433 1.412 1.00 97.50 91 ASP A C 1
ATOM 654 O O . ASP A 1 91 ? -1.146 4.581 0.688 1.00 97.50 91 ASP A O 1
ATOM 658 N N . VAL A 1 92 ? -2.994 3.431 1.205 1.00 97.88 92 VAL A N 1
ATOM 659 C CA . VAL A 1 92 ? -2.835 2.454 0.108 1.00 97.88 92 VAL A CA 1
ATOM 660 C C . VAL A 1 92 ? -2.878 3.135 -1.267 1.00 97.88 92 VAL A C 1
ATOM 662 O O . VAL A 1 92 ? -2.073 2.793 -2.127 1.00 97.88 92 VAL A O 1
ATOM 665 N N . ARG A 1 93 ? -3.765 4.117 -1.498 1.00 97.56 93 ARG A N 1
ATOM 666 C CA . ARG A 1 93 ? -3.784 4.877 -2.768 1.00 97.56 93 ARG A CA 1
ATOM 667 C C . ARG A 1 93 ? -2.518 5.710 -2.954 1.00 97.56 93 ARG A C 1
ATOM 669 O O . ARG A 1 93 ? -1.971 5.730 -4.053 1.00 97.56 93 ARG A O 1
ATOM 676 N N . GLY A 1 94 ? -2.049 6.363 -1.892 1.00 96.38 94 GLY A N 1
ATOM 677 C CA . GLY A 1 94 ? -0.785 7.101 -1.902 1.00 96.38 94 GLY A CA 1
ATOM 678 C C . GLY A 1 94 ? 0.406 6.191 -2.208 1.00 96.38 94 GLY A C 1
ATOM 679 O O . GLY A 1 94 ? 1.264 6.548 -3.010 1.00 96.38 94 GLY A O 1
ATOM 680 N N . ALA A 1 95 ? 0.412 4.979 -1.648 1.00 96.75 95 ALA A N 1
ATOM 681 C CA . ALA A 1 95 ? 1.431 3.972 -1.915 1.00 96.75 95 ALA A CA 1
ATOM 682 C C . ALA A 1 95 ? 1.440 3.506 -3.377 1.00 96.75 95 ALA A C 1
ATOM 684 O O . ALA A 1 95 ? 2.510 3.404 -3.969 1.00 96.75 95 ALA A O 1
ATOM 685 N N . ILE A 1 96 ? 0.265 3.283 -3.978 1.00 97.06 96 ILE A N 1
ATOM 686 C CA . ILE A 1 96 ? 0.142 2.969 -5.412 1.00 97.06 96 ILE A CA 1
ATOM 687 C C . ILE A 1 96 ? 0.779 4.085 -6.246 1.00 97.06 96 ILE A C 1
ATOM 689 O O . ILE A 1 96 ? 1.639 3.811 -7.076 1.00 97.06 96 ILE A O 1
ATOM 693 N N . ALA A 1 97 ? 0.420 5.346 -5.986 1.00 96.25 97 ALA A N 1
ATOM 694 C CA . ALA A 1 97 ? 0.966 6.483 -6.726 1.00 96.25 97 ALA A CA 1
ATOM 695 C C . ALA A 1 97 ? 2.499 6.580 -6.615 1.00 96.25 97 ALA A C 1
ATOM 697 O O . ALA A 1 97 ? 3.172 6.835 -7.613 1.00 96.25 97 ALA A O 1
ATOM 698 N N . ALA A 1 98 ? 3.059 6.332 -5.427 1.00 96.25 98 ALA A N 1
ATOM 699 C CA . ALA A 1 98 ? 4.506 6.319 -5.221 1.00 96.25 98 ALA A CA 1
ATOM 700 C C . ALA A 1 98 ? 5.206 5.184 -5.988 1.00 96.25 98 ALA A C 1
ATOM 702 O O . ALA A 1 98 ? 6.245 5.413 -6.601 1.00 96.25 98 ALA A O 1
ATOM 703 N N . VAL A 1 99 ? 4.626 3.979 -6.005 1.00 95.69 99 VAL A N 1
ATOM 704 C CA . VAL A 1 99 ? 5.170 2.830 -6.749 1.00 95.69 99 VAL A CA 1
ATOM 705 C C . VAL A 1 99 ? 5.124 3.064 -8.263 1.00 95.69 99 VAL A C 1
ATOM 707 O O . VAL A 1 99 ? 6.100 2.765 -8.951 1.00 95.69 99 VAL A O 1
ATOM 710 N N . GLU A 1 100 ? 4.040 3.631 -8.799 1.00 95.38 100 GLU A N 1
ATOM 711 C CA . GLU A 1 100 ? 3.957 3.949 -10.235 1.00 95.38 100 GLU A CA 1
ATOM 712 C C . GLU A 1 100 ? 4.913 5.083 -10.631 1.00 95.38 100 GLU A C 1
ATOM 714 O O . GLU A 1 100 ? 5.524 5.058 -11.704 1.00 95.38 100 GLU A O 1
ATOM 719 N N . HIS A 1 101 ? 5.111 6.064 -9.747 1.00 94.94 101 HIS A N 1
ATOM 720 C CA . HIS A 1 101 ? 6.131 7.081 -9.967 1.00 94.94 101 HIS A CA 1
ATOM 721 C C . HIS A 1 101 ? 7.539 6.474 -9.959 1.00 94.94 101 HIS A C 1
ATOM 723 O O . HIS A 1 101 ? 8.328 6.763 -10.857 1.00 94.94 101 HIS A O 1
ATOM 729 N N . TYR A 1 102 ? 7.835 5.585 -9.006 1.00 94.81 102 TYR A N 1
ATOM 730 C CA . TYR A 1 102 ? 9.101 4.853 -8.965 1.00 94.81 102 TYR A CA 1
ATOM 731 C C . TYR A 1 102 ? 9.358 4.124 -10.289 1.00 94.81 102 TYR A C 1
ATOM 733 O O . TYR A 1 102 ? 10.441 4.253 -10.853 1.00 94.81 102 TYR A O 1
ATOM 741 N N . TYR A 1 103 ? 8.356 3.422 -10.833 1.00 94.25 103 TYR A N 1
ATOM 742 C CA . TYR A 1 103 ? 8.474 2.760 -12.136 1.00 94.25 103 TYR A CA 1
ATOM 743 C C . TYR A 1 103 ? 8.799 3.750 -13.259 1.00 94.25 103 TYR A C 1
ATOM 745 O O . TYR A 1 103 ? 9.648 3.471 -14.100 1.00 94.25 103 TYR A O 1
ATOM 753 N N . THR A 1 104 ? 8.163 4.922 -13.256 1.00 94.00 104 THR A N 1
ATOM 754 C CA . THR A 1 104 ? 8.394 5.964 -14.268 1.00 94.00 104 THR A CA 1
ATOM 755 C C . THR A 1 104 ? 9.830 6.497 -14.232 1.00 94.00 104 THR A C 1
ATOM 757 O O . THR A 1 104 ? 10.416 6.738 -15.284 1.00 94.00 104 THR A O 1
ATOM 760 N N . VAL A 1 105 ? 10.406 6.669 -13.039 1.00 92.94 105 VAL A N 1
ATOM 761 C CA . VAL A 1 105 ? 11.762 7.218 -12.858 1.00 92.94 105 VAL A CA 1
ATOM 762 C C . VAL A 1 105 ? 12.847 6.159 -13.061 1.00 92.94 105 VAL A C 1
ATOM 764 O O . VAL A 1 105 ? 13.872 6.435 -13.677 1.00 92.94 105 VAL A O 1
ATOM 767 N N . ILE A 1 106 ? 12.640 4.955 -12.528 1.00 92.69 106 ILE A N 1
ATOM 768 C CA . ILE A 1 106 ? 13.663 3.903 -12.451 1.00 92.69 106 ILE A CA 1
ATOM 769 C C . ILE A 1 106 ? 13.550 2.896 -13.609 1.00 92.69 106 ILE A C 1
ATOM 771 O O . ILE A 1 106 ? 14.535 2.260 -13.976 1.00 92.69 106 ILE A O 1
ATOM 775 N N . GLY A 1 107 ? 12.370 2.749 -14.213 1.00 93.69 107 GLY A N 1
ATOM 776 C CA . GLY A 1 107 ? 12.109 1.825 -15.324 1.00 93.69 107 GLY A CA 1
ATOM 777 C C . GLY A 1 107 ? 11.731 0.399 -14.906 1.00 93.69 107 GLY A C 1
ATOM 778 O O . GLY A 1 107 ? 11.541 -0.460 -15.766 1.00 93.69 107 GLY A O 1
ATOM 779 N N . HIS A 1 108 ? 11.612 0.119 -13.605 1.00 93.69 108 HIS A N 1
ATOM 780 C CA . HIS A 1 108 ? 11.104 -1.151 -13.080 1.00 93.69 108 HIS A CA 1
ATOM 781 C C . HIS A 1 108 ? 10.418 -0.959 -11.721 1.00 93.69 108 HIS A C 1
ATOM 783 O O . HIS A 1 108 ? 10.648 0.031 -11.032 1.00 93.69 108 HIS A O 1
ATOM 789 N N . TYR A 1 109 ? 9.591 -1.921 -11.299 1.00 95.00 109 TYR A N 1
ATOM 790 C CA . TYR A 1 109 ? 8.986 -1.904 -9.961 1.00 95.00 109 TYR A CA 1
ATOM 791 C C . TYR A 1 109 ? 10.012 -2.271 -8.872 1.00 95.00 109 TYR A C 1
ATOM 793 O O . TYR A 1 109 ? 10.977 -2.988 -9.168 1.00 95.00 109 TYR A O 1
ATOM 801 N N . PRO A 1 110 ? 9.824 -1.837 -7.609 1.00 93.88 110 PRO A N 1
ATOM 802 C CA . PRO A 1 110 ? 10.683 -2.262 -6.508 1.00 93.88 110 PRO A CA 1
ATOM 803 C C . PRO A 1 110 ? 10.693 -3.791 -6.372 1.00 93.88 110 PRO A C 1
ATOM 805 O O . PRO A 1 110 ? 9.640 -4.429 -6.341 1.00 93.88 110 PRO A O 1
ATOM 808 N N . THR A 1 111 ? 11.881 -4.388 -6.289 1.00 94.31 111 THR A N 1
ATOM 809 C CA . THR A 1 111 ? 12.069 -5.854 -6.305 1.00 94.31 111 THR A CA 1
ATOM 810 C C . THR A 1 111 ? 12.154 -6.478 -4.917 1.00 94.31 111 THR A C 1
ATOM 812 O O . THR A 1 111 ? 12.155 -7.701 -4.784 1.00 94.31 111 THR A O 1
ATOM 815 N N . ARG A 1 112 ? 12.226 -5.652 -3.872 1.00 93.88 112 ARG A N 1
ATOM 816 C CA . ARG A 1 112 ? 12.271 -6.090 -2.476 1.00 93.88 112 ARG A CA 1
ATOM 817 C C . ARG A 1 112 ? 10.927 -5.834 -1.817 1.00 93.88 112 ARG A C 1
ATOM 819 O O . ARG A 1 112 ? 10.257 -4.856 -2.135 1.00 93.88 112 ARG A O 1
ATOM 826 N N . ALA A 1 113 ? 10.545 -6.714 -0.896 1.00 94.56 113 ALA A N 1
ATOM 827 C CA . ALA A 1 113 ? 9.430 -6.434 -0.006 1.00 94.56 113 ALA A CA 1
ATOM 828 C C . ALA A 1 113 ? 9.817 -5.291 0.936 1.00 94.56 113 ALA A C 1
ATOM 830 O O . ALA A 1 113 ? 10.944 -5.240 1.435 1.00 94.56 113 ALA A O 1
ATOM 831 N N . ILE A 1 114 ? 8.884 -4.377 1.163 1.00 94.94 114 ILE A N 1
ATOM 832 C CA . ILE A 1 114 ? 9.104 -3.170 1.954 1.00 94.94 114 ILE A CA 1
ATOM 833 C C . ILE A 1 114 ? 7.973 -3.080 2.968 1.00 94.94 114 ILE A C 1
ATOM 835 O O . ILE A 1 114 ? 6.806 -3.238 2.620 1.00 94.94 114 ILE A O 1
ATOM 839 N N . ASN A 1 115 ? 8.315 -2.843 4.230 1.00 95.31 115 ASN A N 1
ATOM 840 C CA . ASN A 1 115 ? 7.351 -2.770 5.320 1.00 95.31 115 ASN A CA 1
ATOM 841 C C . ASN A 1 115 ? 7.520 -1.446 6.059 1.00 95.31 115 ASN A C 1
ATOM 843 O O . ASN A 1 115 ? 8.627 -1.102 6.464 1.00 95.31 115 ASN A O 1
ATOM 847 N N . GLY A 1 116 ? 6.417 -0.732 6.252 1.00 94.62 116 GLY A N 1
ATOM 848 C CA . GLY A 1 116 ? 6.335 0.452 7.094 1.00 94.62 116 GLY A CA 1
ATOM 849 C C . GLY A 1 116 ? 5.398 0.215 8.266 1.00 94.62 116 GLY A C 1
ATOM 850 O O . GLY A 1 116 ? 4.287 -0.293 8.099 1.00 94.62 116 GLY A O 1
ATOM 851 N N . ASP A 1 117 ? 5.838 0.606 9.457 1.00 95.69 117 ASP A N 1
ATOM 852 C CA . ASP A 1 117 ? 5.019 0.576 10.663 1.00 95.69 117 ASP A CA 1
ATOM 853 C C . ASP A 1 117 ? 4.980 1.975 11.285 1.00 95.69 117 ASP A C 1
ATOM 855 O O . ASP A 1 117 ? 5.907 2.394 11.976 1.00 95.69 117 ASP A O 1
ATOM 859 N N . ASN A 1 118 ? 3.871 2.685 11.065 1.00 96.69 118 ASN A N 1
ATOM 860 C CA . ASN A 1 118 ? 3.573 3.948 11.728 1.00 96.69 118 ASN A CA 1
ATOM 861 C C . ASN A 1 118 ? 2.568 3.783 12.882 1.00 96.69 118 ASN A C 1
ATOM 863 O O . ASN A 1 118 ? 1.856 4.723 13.246 1.00 96.69 118 ASN A O 1
ATOM 867 N N . SER A 1 119 ? 2.487 2.598 13.496 1.00 94.19 119 SER A N 1
ATOM 868 C CA . SER A 1 119 ? 1.541 2.306 14.585 1.00 94.19 119 SER A CA 1
ATOM 869 C C . SER A 1 119 ? 1.681 3.250 15.781 1.00 94.19 119 SER A C 1
ATOM 871 O O . SER A 1 119 ? 0.697 3.507 16.475 1.00 94.19 119 SER A O 1
ATOM 873 N N . ARG A 1 120 ? 2.886 3.798 15.989 1.00 93.06 120 ARG A N 1
ATOM 874 C CA . ARG A 1 120 ? 3.221 4.749 17.060 1.00 93.06 120 ARG A CA 1
ATOM 875 C C . ARG A 1 120 ? 3.333 6.211 16.605 1.00 93.06 120 ARG A C 1
ATOM 877 O O . ARG A 1 120 ? 3.590 7.062 17.444 1.00 93.06 120 ARG A O 1
ATOM 884 N N . GLY A 1 121 ? 3.158 6.517 15.316 1.00 92.25 121 GLY A N 1
ATOM 885 C CA . GLY A 1 121 ? 3.300 7.886 14.795 1.00 92.25 121 GLY A CA 1
ATOM 886 C C . GLY A 1 121 ? 4.745 8.367 14.597 1.00 92.25 121 GLY A C 1
ATOM 887 O O . GLY A 1 121 ? 4.957 9.558 14.407 1.00 92.25 121 GLY A O 1
ATOM 888 N N . ILE A 1 122 ? 5.732 7.467 14.666 1.00 91.12 122 ILE A N 1
ATOM 889 C CA . ILE A 1 122 ? 7.168 7.799 14.604 1.00 91.12 122 ILE A CA 1
ATOM 890 C C . ILE A 1 122 ? 7.702 7.749 13.162 1.00 91.12 122 ILE A C 1
ATOM 892 O O . ILE A 1 122 ? 8.680 8.416 12.839 1.00 91.12 122 ILE A O 1
ATOM 896 N N . MET A 1 123 ? 7.058 6.977 12.285 1.00 89.12 123 MET A N 1
ATOM 897 C CA . MET A 1 123 ? 7.513 6.720 10.918 1.00 89.12 123 MET A CA 1
ATOM 898 C C . MET A 1 123 ? 6.440 7.177 9.919 1.00 89.12 123 MET A C 1
ATOM 900 O O . MET A 1 123 ? 5.721 6.351 9.357 1.00 89.12 123 MET A O 1
ATOM 904 N N . PRO A 1 124 ? 6.288 8.494 9.695 1.00 91.50 124 PRO A N 1
ATOM 905 C CA . PRO A 1 124 ? 5.252 9.025 8.811 1.00 91.50 124 PRO A CA 1
ATOM 906 C C . PRO A 1 124 ? 5.525 8.743 7.332 1.00 91.50 124 PRO A C 1
ATOM 908 O O . PRO A 1 124 ? 4.658 8.999 6.502 1.00 91.50 124 PRO A O 1
ATOM 911 N N . GLN A 1 125 ? 6.717 8.244 6.993 1.00 93.19 125 GLN A N 1
ATOM 912 C CA . GLN A 1 125 ? 7.159 8.039 5.621 1.00 93.19 125 GLN A CA 1
ATOM 913 C C . GLN A 1 125 ? 7.821 6.674 5.449 1.00 93.19 125 GLN A C 1
ATOM 915 O O . GLN A 1 125 ? 8.583 6.232 6.308 1.00 93.19 125 GLN A O 1
ATOM 920 N N . LEU A 1 126 ? 7.537 6.024 4.324 1.00 93.19 126 LEU A N 1
ATOM 921 C CA . LEU A 1 126 ? 8.160 4.776 3.902 1.00 93.19 126 LEU A CA 1
ATOM 922 C C . LEU A 1 126 ? 8.840 4.979 2.545 1.00 93.19 126 LEU A C 1
ATOM 924 O O . LEU A 1 126 ? 8.189 5.333 1.561 1.00 93.19 126 LEU A O 1
ATOM 928 N N . ASP A 1 127 ? 10.153 4.767 2.516 1.00 93.12 127 ASP A N 1
ATOM 929 C CA . ASP A 1 127 ? 10.972 4.874 1.310 1.00 93.12 127 ASP A CA 1
ATOM 930 C C . ASP A 1 127 ? 10.898 3.582 0.476 1.00 93.12 127 ASP A C 1
ATOM 932 O O . ASP A 1 127 ? 10.882 2.473 1.014 1.00 93.12 127 ASP A O 1
ATOM 936 N N . LEU A 1 128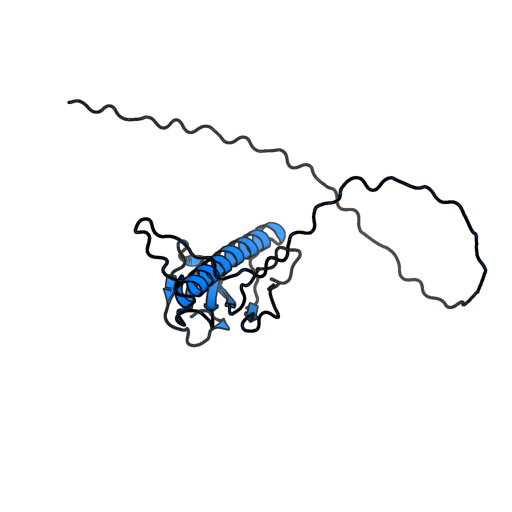 ? 10.857 3.740 -0.848 1.00 91.19 128 LEU A N 1
ATOM 937 C CA . LEU A 1 128 ? 10.883 2.658 -1.833 1.00 91.19 128 LEU A CA 1
ATOM 938 C C . LEU A 1 128 ? 12.306 2.331 -2.332 1.00 91.19 128 LEU A C 1
ATOM 940 O O . LEU A 1 128 ? 12.473 1.437 -3.161 1.00 91.19 128 LEU A O 1
ATOM 944 N N . GLY A 1 129 ? 13.332 3.018 -1.816 1.00 83.25 129 GLY A N 1
ATOM 945 C CA . GLY A 1 129 ? 14.741 2.779 -2.136 1.00 83.25 129 GLY A CA 1
ATOM 946 C C . GLY A 1 129 ? 15.220 3.526 -3.384 1.00 83.25 129 GLY A C 1
ATOM 947 O O . GLY A 1 129 ? 15.991 2.970 -4.165 1.00 83.25 129 GLY A O 1
ATOM 948 N N . GLY A 1 130 ? 14.747 4.759 -3.598 1.00 75.12 130 GLY A N 1
ATOM 949 C CA . GLY A 1 130 ? 15.105 5.616 -4.736 1.00 75.12 130 GLY A CA 1
ATOM 950 C C . GLY A 1 130 ? 14.755 7.094 -4.505 1.00 75.12 130 GLY A C 1
ATOM 951 O O . GLY A 1 130 ? 14.211 7.460 -3.466 1.00 75.12 130 GLY A O 1
ATOM 952 N N . SER A 1 131 ? 15.062 7.970 -5.467 1.00 63.03 131 SER A N 1
ATOM 953 C CA . SER A 1 131 ? 14.772 9.409 -5.379 1.00 63.03 131 SER A CA 1
ATOM 954 C C . SER A 1 131 ? 13.284 9.721 -5.601 1.00 63.03 131 SER A C 1
ATOM 956 O O . SER A 1 131 ? 12.894 10.071 -6.706 1.00 63.03 131 SER A O 1
ATOM 958 N N . THR A 1 132 ? 12.490 9.666 -4.518 1.00 74.56 132 THR A N 1
ATOM 959 C CA . THR A 1 132 ? 11.123 10.230 -4.333 1.00 74.56 132 THR A CA 1
ATOM 960 C C . THR A 1 132 ? 10.001 9.753 -5.285 1.00 74.56 132 THR A C 1
ATOM 962 O O . THR A 1 132 ? 10.275 9.363 -6.411 1.00 74.56 132 THR A O 1
ATOM 965 N N . PRO A 1 133 ? 8.708 9.808 -4.883 1.00 85.88 133 PRO A N 1
ATOM 966 C CA . PRO A 1 133 ? 8.166 10.214 -3.585 1.00 85.88 133 PRO A CA 1
ATOM 967 C C . PRO A 1 133 ? 8.085 9.060 -2.575 1.00 85.88 133 PRO A C 1
ATOM 969 O O . PRO A 1 133 ? 7.756 7.925 -2.914 1.00 85.88 133 PRO A O 1
ATOM 972 N N . ALA A 1 134 ? 8.339 9.383 -1.305 1.00 92.62 134 ALA A N 1
ATOM 973 C CA . ALA A 1 134 ? 8.092 8.472 -0.193 1.00 92.62 134 ALA A CA 1
ATOM 974 C C . ALA A 1 134 ? 6.585 8.315 0.063 1.00 92.62 134 ALA A C 1
ATOM 976 O O . ALA A 1 134 ? 5.804 9.263 -0.079 1.00 92.62 134 ALA A O 1
ATOM 977 N N . ILE A 1 135 ? 6.183 7.124 0.498 1.00 95.19 135 ILE A N 1
ATOM 978 C CA . ILE A 1 135 ? 4.801 6.815 0.864 1.00 95.19 135 ILE A CA 1
ATOM 979 C C . ILE A 1 135 ? 4.500 7.477 2.207 1.00 95.19 135 ILE A C 1
ATOM 981 O O . ILE A 1 135 ? 5.162 7.166 3.194 1.00 95.19 135 ILE A O 1
ATOM 985 N N . GLN A 1 136 ? 3.494 8.351 2.266 1.00 96.25 136 GLN A N 1
ATOM 986 C CA . GLN A 1 136 ? 3.015 8.897 3.539 1.00 96.25 136 GLN A CA 1
ATOM 987 C C . GLN A 1 136 ? 2.123 7.872 4.247 1.00 96.25 136 GLN A C 1
ATOM 989 O O . GLN A 1 136 ? 1.247 7.274 3.620 1.00 96.25 136 GLN A O 1
ATOM 994 N N . LEU A 1 137 ? 2.334 7.683 5.548 1.00 96.81 137 LEU A N 1
ATOM 995 C CA . LEU A 1 137 ? 1.561 6.770 6.387 1.00 96.81 137 LEU A CA 1
ATOM 996 C C . LEU A 1 137 ? 0.855 7.547 7.494 1.00 96.81 137 LEU A C 1
ATOM 998 O O . LEU A 1 137 ? 1.502 8.225 8.296 1.00 96.81 137 LEU A O 1
ATOM 1002 N N . ALA A 1 138 ? -0.462 7.388 7.611 1.00 96.81 138 ALA A N 1
ATOM 1003 C CA . ALA A 1 138 ? -1.196 7.909 8.752 1.00 96.81 138 ALA A CA 1
ATOM 1004 C C . ALA A 1 138 ? -0.755 7.228 10.061 1.00 96.81 138 ALA A C 1
ATOM 1006 O O . ALA A 1 138 ? -0.277 6.090 10.087 1.00 96.81 138 ALA A O 1
ATOM 1007 N N . VAL A 1 139 ? -0.948 7.922 11.185 1.00 96.12 139 VAL A N 1
ATOM 1008 C CA . VAL A 1 139 ? -0.679 7.353 12.512 1.00 96.12 139 VAL A CA 1
ATOM 1009 C C . VAL A 1 139 ? -1.561 6.121 12.731 1.00 96.12 139 VAL A C 1
ATOM 1011 O O . VAL A 1 139 ? -2.770 6.148 12.490 1.00 96.12 139 VAL A O 1
ATOM 1014 N N . GLY A 1 140 ? -0.963 5.039 13.220 1.00 95.94 140 GLY A N 1
ATOM 1015 C CA . GLY A 1 140 ? -1.642 3.760 13.409 1.00 95.94 140 GLY A CA 1
ATOM 1016 C C . GLY A 1 140 ? -1.506 2.811 12.216 1.00 95.94 140 GLY A C 1
ATOM 1017 O O . GLY A 1 140 ? -1.770 1.620 12.382 1.00 95.94 140 GLY A O 1
ATOM 1018 N N . THR A 1 141 ? -1.097 3.297 11.037 1.00 97.88 141 THR A N 1
ATOM 1019 C CA . THR A 1 141 ? -1.039 2.487 9.815 1.00 97.88 141 THR A CA 1
ATOM 1020 C C . THR A 1 141 ? 0.199 1.592 9.792 1.00 97.88 141 THR A C 1
ATOM 1022 O O . THR A 1 141 ? 1.321 2.027 10.040 1.00 97.88 141 THR A O 1
ATOM 1025 N N . ARG A 1 142 ? -0.013 0.328 9.436 1.00 96.81 142 ARG A N 1
ATOM 1026 C CA . ARG A 1 142 ? 1.009 -0.620 8.997 1.00 96.81 142 ARG A CA 1
ATOM 1027 C C . ARG A 1 142 ? 0.769 -0.915 7.533 1.00 96.81 142 ARG A C 1
ATOM 1029 O O . ARG A 1 142 ? -0.356 -1.268 7.180 1.00 96.81 142 ARG A O 1
ATOM 1036 N N . LEU A 1 143 ? 1.799 -0.778 6.712 1.00 97.25 143 LEU A N 1
ATOM 1037 C CA . LEU A 1 143 ? 1.732 -0.985 5.272 1.00 97.25 143 LEU A CA 1
ATOM 1038 C C . LEU A 1 143 ? 2.858 -1.914 4.832 1.00 97.25 143 LEU A C 1
ATOM 1040 O O . LEU A 1 143 ? 4.008 -1.747 5.231 1.00 97.25 143 LEU A O 1
ATOM 1044 N N . SER A 1 144 ? 2.519 -2.867 3.976 1.00 97.06 144 SER A N 1
ATOM 1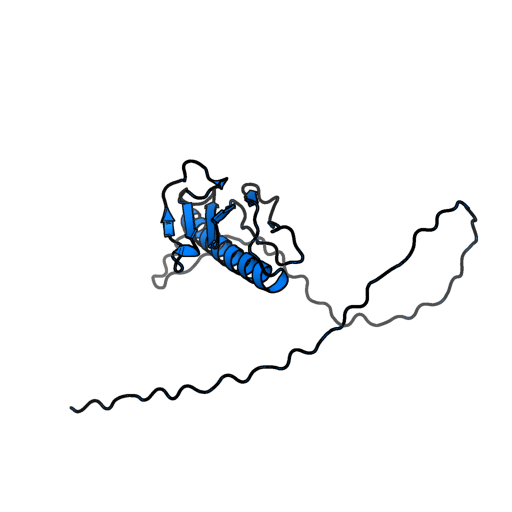045 C CA . SER A 1 144 ? 3.453 -3.800 3.364 1.00 97.06 144 SER A CA 1
ATOM 1046 C C . SER A 1 144 ? 3.305 -3.728 1.850 1.00 97.06 144 SER A C 1
ATOM 1048 O O . SER A 1 144 ? 2.200 -3.824 1.313 1.00 97.06 144 SER A O 1
ATOM 1050 N N . TYR A 1 145 ? 4.430 -3.550 1.170 1.00 96.50 145 TYR A N 1
ATOM 1051 C CA . TYR A 1 145 ? 4.586 -3.719 -0.266 1.00 96.50 145 TYR A CA 1
ATOM 1052 C C . TYR A 1 145 ? 5.253 -5.071 -0.520 1.00 96.50 145 TYR A C 1
ATOM 1054 O O . TYR A 1 145 ? 6.318 -5.360 0.034 1.00 96.50 145 TYR A O 1
ATOM 1062 N N . ALA A 1 146 ? 4.644 -5.878 -1.382 1.00 96.62 146 ALA A N 1
ATOM 1063 C CA . ALA A 1 146 ? 5.151 -7.179 -1.784 1.00 96.62 146 ALA A CA 1
ATOM 1064 C C . ALA A 1 146 ? 5.291 -7.236 -3.317 1.00 96.62 146 ALA A C 1
ATOM 1066 O O . ALA A 1 146 ? 4.277 -7.142 -4.022 1.00 96.62 146 ALA A O 1
ATOM 1067 N N . PRO A 1 147 ? 6.510 -7.407 -3.859 1.00 95.94 147 PRO A N 1
ATOM 1068 C CA . PRO A 1 147 ? 6.698 -7.629 -5.289 1.00 95.94 147 PRO A CA 1
ATOM 1069 C C . PRO A 1 147 ? 6.103 -8.982 -5.704 1.00 95.94 147 PRO A C 1
ATOM 1071 O O . PRO A 1 147 ? 6.218 -9.972 -4.980 1.00 95.94 147 PRO A O 1
ATOM 1074 N N . TYR A 1 148 ? 5.474 -9.045 -6.879 1.00 94.06 148 TYR A N 1
ATOM 1075 C CA . TYR A 1 148 ? 4.856 -10.261 -7.413 1.00 94.06 148 TYR A CA 1
ATOM 1076 C C . TYR A 1 148 ? 5.082 -10.373 -8.928 1.00 94.06 148 TYR A C 1
ATOM 1078 O O . TYR A 1 148 ? 4.249 -9.963 -9.739 1.00 94.06 148 TYR A O 1
ATOM 1086 N N . ALA A 1 149 ? 6.225 -10.940 -9.322 1.00 90.38 149 ALA A N 1
ATOM 1087 C CA . ALA A 1 149 ? 6.649 -11.056 -10.721 1.00 90.38 149 ALA A CA 1
ATOM 1088 C C . ALA A 1 149 ? 6.619 -9.699 -11.461 1.00 90.38 149 ALA A C 1
ATOM 1090 O O . ALA A 1 149 ? 7.389 -8.807 -11.122 1.00 90.38 149 ALA A O 1
ATOM 1091 N N . ARG A 1 150 ? 5.735 -9.528 -12.457 1.00 93.44 150 ARG A N 1
ATOM 1092 C CA . ARG A 1 150 ? 5.532 -8.269 -13.214 1.00 93.44 150 ARG A CA 1
ATOM 1093 C C . ARG A 1 150 ? 4.476 -7.341 -12.598 1.00 93.44 150 ARG A C 1
ATOM 1095 O O . ARG A 1 150 ? 3.978 -6.436 -13.255 1.00 93.44 150 ARG A O 1
ATOM 1102 N N . SER A 1 151 ? 4.090 -7.610 -11.361 1.00 95.94 151 SER A N 1
ATOM 1103 C CA . SER A 1 151 ? 3.053 -6.898 -10.624 1.00 95.94 151 SER A CA 1
ATOM 1104 C C . SER A 1 151 ? 3.473 -6.750 -9.163 1.00 95.94 151 SER A C 1
ATOM 1106 O O . SER A 1 151 ? 4.572 -7.148 -8.771 1.00 95.94 151 SER A O 1
ATOM 1108 N N . TYR A 1 152 ? 2.607 -6.178 -8.343 1.00 96.75 152 TYR A N 1
ATOM 1109 C CA . TYR A 1 152 ? 2.855 -5.963 -6.931 1.00 96.75 152 TYR A CA 1
ATOM 1110 C C . TYR A 1 152 ? 1.551 -5.997 -6.139 1.00 96.75 152 TYR A C 1
ATOM 1112 O O . TYR A 1 152 ? 0.446 -5.831 -6.670 1.00 96.75 152 TYR A O 1
ATOM 1120 N N . ARG A 1 153 ? 1.691 -6.208 -4.834 1.00 97.25 153 ARG A N 1
ATOM 1121 C CA . ARG A 1 153 ? 0.602 -6.140 -3.867 1.00 97.25 153 ARG A CA 1
ATOM 1122 C C . ARG A 1 153 ? 0.943 -5.121 -2.800 1.00 97.25 153 ARG A C 1
ATOM 1124 O O . ARG A 1 153 ? 2.082 -5.044 -2.350 1.00 97.25 153 ARG A O 1
ATOM 1131 N N . ILE A 1 154 ? -0.060 -4.361 -2.390 1.00 97.50 154 ILE A N 1
ATOM 1132 C CA . ILE A 1 154 ? 0.038 -3.453 -1.252 1.00 97.50 154 ILE A CA 1
ATOM 1133 C C . ILE A 1 154 ? -1.072 -3.829 -0.297 1.00 97.50 154 ILE A C 1
ATOM 1135 O O . ILE A 1 154 ? -2.244 -3.817 -0.677 1.00 97.50 154 ILE A O 1
ATOM 1139 N N . CYS A 1 155 ? -0.713 -4.147 0.936 1.00 97.38 155 CYS A N 1
ATOM 1140 C CA . CYS A 1 155 ? -1.675 -4.373 1.993 1.00 97.38 155 CYS A CA 1
ATOM 1141 C C . CYS A 1 155 ? -1.405 -3.456 3.175 1.00 97.38 155 CYS A C 1
ATOM 1143 O O . CYS A 1 155 ? -0.259 -3.174 3.514 1.00 97.38 155 CYS A O 1
ATOM 1145 N N . ALA A 1 156 ? -2.474 -2.983 3.805 1.00 97.88 156 ALA A N 1
ATOM 1146 C CA . ALA A 1 156 ? -2.359 -2.143 4.981 1.00 97.88 1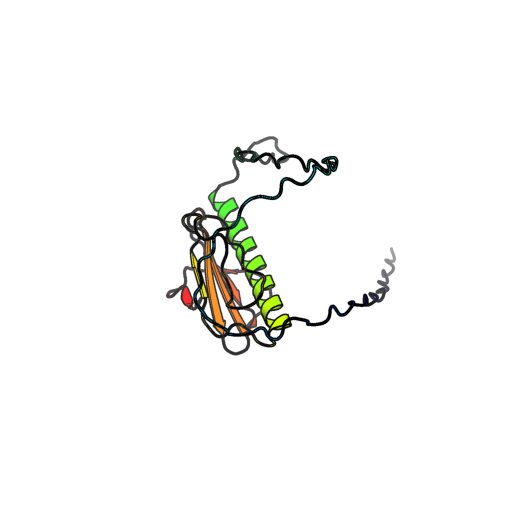56 ALA A CA 1
ATOM 1147 C C . ALA A 1 156 ? -3.482 -2.394 5.987 1.00 97.88 156 ALA A C 1
ATOM 1149 O O . ALA A 1 156 ? -4.584 -2.824 5.636 1.00 97.88 156 ALA A O 1
ATOM 1150 N N . THR A 1 157 ? -3.198 -2.084 7.245 1.00 97.81 157 THR A N 1
ATOM 1151 C CA . THR A 1 157 ? -4.153 -2.066 8.359 1.00 97.81 157 THR A CA 1
ATOM 1152 C C . THR A 1 157 ? -3.852 -0.865 9.243 1.00 97.81 157 THR A C 1
ATOM 1154 O O . THR A 1 157 ? -2.712 -0.409 9.289 1.00 97.81 157 THR A O 1
ATOM 1157 N N . ASN A 1 158 ? -4.830 -0.393 10.010 1.00 97.38 158 ASN A N 1
ATOM 1158 C CA . ASN A 1 158 ? -4.599 0.624 11.032 1.00 97.38 158 ASN A CA 1
ATOM 1159 C C . ASN A 1 158 ? -5.048 0.120 12.406 1.00 97.38 158 ASN A C 1
ATOM 1161 O O . ASN A 1 158 ? -6.135 -0.443 12.540 1.00 97.38 158 ASN A O 1
ATOM 1165 N N . THR A 1 159 ? -4.195 0.288 13.418 1.00 96.50 159 THR A N 1
ATOM 1166 C CA . THR A 1 159 ? -4.430 -0.194 14.792 1.00 96.50 159 THR A CA 1
ATOM 1167 C C . THR A 1 159 ? -5.596 0.501 15.487 1.00 96.50 159 THR A C 1
ATOM 1169 O O . THR A 1 159 ? -6.178 -0.074 16.398 1.00 96.50 159 THR A O 1
ATOM 1172 N N . ARG A 1 160 ? -5.957 1.710 15.045 1.00 94.69 160 ARG A N 1
ATOM 1173 C CA . ARG A 1 160 ? -7.133 2.457 15.514 1.00 94.69 160 ARG A CA 1
ATOM 1174 C C . ARG A 1 160 ? -8.397 2.130 14.716 1.00 94.69 160 ARG A C 1
ATOM 1176 O O . ARG A 1 160 ? -9.454 2.655 15.032 1.00 94.69 160 ARG A O 1
ATOM 1183 N N . GLY A 1 161 ? -8.278 1.322 13.661 1.00 93.19 161 GLY A N 1
ATOM 1184 C CA . GLY A 1 161 ? -9.383 0.899 12.808 1.00 93.19 161 GLY A CA 1
ATOM 1185 C C . GLY A 1 161 ? -10.107 -0.337 13.331 1.00 93.19 161 GLY A C 1
ATOM 1186 O O . GLY A 1 161 ? -9.888 -0.817 14.436 1.00 93.19 161 GLY A O 1
ATOM 1187 N N . THR A 1 162 ? -10.935 -0.923 12.469 1.00 94.06 162 THR A N 1
ATOM 1188 C CA . THR A 1 162 ? -11.690 -2.156 12.787 1.00 94.06 162 THR A CA 1
ATOM 1189 C C . THR A 1 162 ? -10.847 -3.443 12.734 1.00 94.06 162 THR A C 1
ATOM 1191 O O . THR A 1 162 ? -11.396 -4.539 12.725 1.00 94.06 162 THR A O 1
ATOM 1194 N N . GLY A 1 163 ? -9.521 -3.336 12.585 1.00 93.62 163 GLY A N 1
ATOM 1195 C CA . GLY A 1 163 ? -8.624 -4.478 12.347 1.00 93.62 163 GLY A CA 1
ATOM 1196 C C . GLY A 1 163 ? -8.734 -5.110 10.949 1.00 93.62 163 GLY A C 1
ATOM 1197 O O . GLY A 1 163 ? -8.109 -6.139 10.683 1.00 93.62 163 GLY A O 1
ATOM 1198 N N . LYS A 1 164 ? -9.525 -4.511 10.049 1.00 95.62 164 LYS A N 1
ATOM 1199 C CA . LYS A 1 164 ? -9.640 -4.928 8.646 1.00 95.62 164 LYS A CA 1
ATOM 1200 C C . LYS A 1 164 ? -8.357 -4.613 7.887 1.00 95.62 164 LYS A C 1
ATOM 1202 O O . LYS A 1 164 ? -7.776 -3.543 8.048 1.00 95.62 164 LYS A O 1
ATOM 1207 N N . TRP A 1 165 ? -7.983 -5.533 7.008 1.00 97.31 165 TRP A N 1
ATOM 1208 C CA . TRP A 1 165 ? -6.874 -5.350 6.086 1.00 97.31 165 TRP A CA 1
ATOM 1209 C C . TRP A 1 165 ? -7.407 -4.907 4.735 1.00 97.31 165 TRP A C 1
ATOM 1211 O O . TRP A 1 165 ? -8.439 -5.392 4.273 1.00 97.31 165 TRP A O 1
ATOM 1221 N N . PHE A 1 166 ? -6.708 -3.978 4.103 1.00 97.75 166 PHE A N 1
ATOM 1222 C CA . PHE A 1 166 ? -7.032 -3.481 2.776 1.00 97.75 166 PHE A CA 1
ATOM 1223 C C . PHE A 1 166 ? -5.928 -3.889 1.820 1.00 97.75 166 PHE A C 1
ATOM 1225 O O . PHE A 1 166 ? -4.769 -3.605 2.092 1.00 97.75 166 PHE A O 1
ATOM 1232 N N . LEU A 1 167 ? -6.291 -4.557 0.729 1.00 97.50 167 LEU A N 1
ATOM 1233 C CA . LEU A 1 167 ? -5.379 -5.079 -0.279 1.00 97.50 167 LEU A CA 1
ATOM 1234 C C . LEU A 1 167 ? -5.643 -4.414 -1.628 1.00 97.50 167 LEU A C 1
ATOM 1236 O O . LEU A 1 167 ? -6.783 -4.348 -2.097 1.00 97.50 167 LEU A O 1
ATOM 1240 N N . TYR A 1 168 ? -4.563 -4.004 -2.271 1.00 97.81 168 TYR A N 1
ATOM 1241 C CA . TYR A 1 168 ? -4.492 -3.737 -3.696 1.00 97.81 168 TYR A CA 1
ATOM 1242 C C . TYR A 1 168 ? -3.565 -4.759 -4.361 1.00 97.81 168 TYR A C 1
ATOM 1244 O O . TYR A 1 168 ? -2.521 -5.107 -3.811 1.00 97.81 168 TYR A O 1
ATOM 1252 N N . ASN A 1 169 ? -3.951 -5.235 -5.543 1.00 96.56 169 ASN A N 1
ATOM 1253 C CA . ASN A 1 169 ? -3.173 -6.165 -6.353 1.00 96.56 169 ASN A CA 1
ATOM 1254 C C . ASN A 1 169 ? -3.130 -5.640 -7.789 1.00 96.56 169 ASN A C 1
ATOM 1256 O O . ASN A 1 169 ? -4.160 -5.652 -8.467 1.00 96.56 169 ASN A O 1
ATOM 1260 N N . SER A 1 170 ? -1.958 -5.209 -8.258 1.00 97.06 170 SER A N 1
ATOM 1261 C CA . SER A 1 170 ? -1.842 -4.611 -9.590 1.00 97.06 170 SER A CA 1
ATOM 1262 C C . SER A 1 170 ? -2.058 -5.615 -10.723 1.00 97.06 170 SER A C 1
ATOM 1264 O O . SER A 1 170 ? -2.508 -5.213 -11.789 1.00 97.06 170 SER A O 1
ATOM 1266 N N . ALA A 1 171 ? -1.874 -6.922 -10.489 1.00 96.00 171 ALA A N 1
ATOM 1267 C CA . ALA A 1 171 ? -2.153 -7.950 -11.498 1.00 96.00 171 ALA A CA 1
ATOM 1268 C C . ALA A 1 171 ? -3.640 -8.033 -11.872 1.00 96.00 171 ALA A C 1
ATOM 1270 O O . ALA A 1 171 ? -3.983 -8.333 -13.010 1.00 96.00 171 ALA A O 1
ATOM 1271 N N . SER A 1 172 ? -4.528 -7.797 -10.904 1.00 94.25 172 SER A N 1
ATOM 1272 C CA . SER A 1 172 ? -5.976 -7.773 -11.137 1.00 94.25 172 SER A CA 1
ATOM 1273 C C . SER A 1 172 ? -6.488 -6.372 -11.481 1.00 94.25 172 SER A C 1
ATOM 1275 O O . SER A 1 172 ? -7.642 -6.234 -11.883 1.00 94.25 172 SER A O 1
ATOM 1277 N N . GLY A 1 173 ? -5.655 -5.345 -11.279 1.00 90.81 173 GLY A N 1
ATOM 1278 C CA . GLY A 1 173 ? -6.041 -3.941 -11.335 1.00 90.81 173 GLY A CA 1
ATOM 1279 C C . GLY A 1 173 ? -7.177 -3.567 -10.370 1.00 90.81 173 GLY A C 1
ATOM 1280 O O . GLY A 1 173 ? -7.631 -4.347 -9.527 1.00 90.81 173 GLY A O 1
ATOM 1281 N N . GLY A 1 174 ? -7.669 -2.336 -10.521 1.00 86.62 174 GLY A N 1
ATOM 1282 C CA . GLY A 1 174 ? -8.949 -1.905 -9.960 1.00 86.62 174 GLY A CA 1
ATOM 1283 C C . GLY A 1 174 ? -8.913 -1.393 -8.516 1.00 86.62 174 GLY A C 1
ATOM 1284 O O . GLY A 1 174 ? -8.052 -0.611 -8.123 1.00 86.62 174 GLY A O 1
ATOM 1285 N N . SER A 1 175 ? -9.943 -1.754 -7.745 1.00 93.06 175 SER A N 1
ATOM 1286 C CA . SER A 1 175 ? -10.241 -1.150 -6.438 1.00 93.06 175 SER A CA 1
ATOM 1287 C C . SER A 1 175 ? -9.551 -1.848 -5.265 1.00 93.06 175 SER A C 1
ATOM 1289 O O . SER A 1 175 ? -9.360 -3.062 -5.263 1.00 93.06 175 SER A O 1
ATOM 1291 N N . ILE A 1 176 ? -9.275 -1.079 -4.209 1.00 97.50 176 ILE A N 1
ATOM 1292 C CA . ILE A 1 176 ? -8.784 -1.584 -2.920 1.00 97.50 176 ILE A CA 1
ATOM 1293 C C . ILE A 1 176 ? -9.882 -2.415 -2.243 1.00 97.50 176 ILE A C 1
ATOM 1295 O O . ILE A 1 176 ? -10.963 -1.898 -1.941 1.00 97.50 176 ILE A O 1
ATOM 1299 N N . LYS A 1 177 ? -9.595 -3.688 -1.962 1.00 97.00 177 LYS A N 1
ATOM 1300 C CA . LYS A 1 177 ? -10.539 -4.640 -1.359 1.00 97.00 177 LYS A CA 1
ATOM 1301 C C . LYS A 1 177 ? -10.241 -4.827 0.121 1.00 97.00 177 LYS A C 1
ATOM 1303 O O . LYS A 1 177 ? -9.084 -4.847 0.526 1.00 97.00 177 LYS A O 1
ATOM 1308 N N . ALA A 1 178 ? -11.284 -4.981 0.931 1.00 96.75 178 ALA A N 1
ATOM 1309 C CA . ALA A 1 178 ? -11.106 -5.461 2.296 1.00 96.75 178 ALA A CA 1
ATOM 1310 C C . ALA A 1 178 ? -10.855 -6.975 2.262 1.00 96.75 178 ALA A C 1
ATOM 1312 O O . ALA A 1 178 ? -11.558 -7.698 1.558 1.00 96.75 178 ALA A O 1
ATOM 1313 N N . ILE A 1 179 ? -9.874 -7.443 3.022 1.00 95.88 179 ILE A N 1
ATOM 1314 C CA . ILE A 1 179 ? -9.511 -8.853 3.150 1.00 95.88 179 ILE A CA 1
ATOM 1315 C C . ILE A 1 179 ? -9.417 -9.242 4.628 1.00 95.88 179 ILE A C 1
ATOM 1317 O O . ILE A 1 179 ? -9.331 -8.389 5.521 1.00 95.88 179 ILE A O 1
ATOM 1321 N N . ARG A 1 180 ? -9.418 -10.551 4.894 1.00 93.94 180 ARG A N 1
ATOM 1322 C CA . ARG A 1 180 ? -9.005 -11.079 6.198 1.00 93.94 180 ARG A CA 1
ATOM 1323 C C . ARG A 1 180 ? -7.516 -10.785 6.408 1.00 93.94 180 ARG A C 1
ATOM 1325 O O . ARG A 1 180 ? -6.775 -10.623 5.443 1.00 93.94 180 ARG A O 1
ATOM 1332 N N . ARG A 1 181 ? -7.082 -10.724 7.671 1.00 93.50 181 ARG A N 1
ATOM 1333 C CA . ARG A 1 181 ? -5.661 -10.604 8.011 1.00 93.50 181 ARG A CA 1
ATOM 1334 C C . ARG A 1 181 ? -4.853 -11.694 7.278 1.00 93.50 181 ARG A C 1
ATOM 1336 O O . ARG A 1 181 ? -5.167 -12.868 7.490 1.00 93.50 181 ARG A O 1
ATOM 1343 N N . PRO A 1 182 ? -3.851 -11.321 6.460 1.00 91.06 182 PRO A N 1
ATOM 1344 C CA . PRO A 1 182 ? -2.997 -12.283 5.771 1.00 91.06 182 PRO A CA 1
ATOM 1345 C C . PRO A 1 182 ? -2.200 -13.106 6.786 1.00 91.06 182 PRO A C 1
ATOM 1347 O O . PRO A 1 182 ? -1.863 -12.607 7.867 1.00 91.06 182 PRO A O 1
ATOM 1350 N N . ALA A 1 183 ? -1.887 -14.356 6.438 1.00 91.12 183 ALA A N 1
ATOM 1351 C CA . ALA A 1 183 ? -1.094 -15.235 7.301 1.00 91.12 183 ALA A CA 1
ATOM 1352 C C . ALA A 1 183 ? 0.311 -14.656 7.517 1.00 91.12 183 ALA A C 1
ATOM 1354 O O . ALA A 1 183 ? 0.855 -14.708 8.619 1.00 91.12 183 ALA A O 1
ATOM 1355 N N . ASN A 1 184 ? 0.852 -14.023 6.474 1.00 90.88 184 ASN A N 1
ATOM 1356 C CA . ASN A 1 184 ? 2.080 -13.256 6.541 1.00 90.88 184 ASN A CA 1
ATOM 1357 C C . ASN A 1 184 ? 1.866 -11.859 5.918 1.00 90.88 184 ASN A C 1
ATOM 1359 O O . ASN A 1 184 ? 1.776 -11.728 4.695 1.00 90.88 184 ASN A O 1
ATOM 1363 N N . PRO A 1 185 ? 1.811 -10.792 6.739 1.00 85.88 185 PRO A N 1
ATOM 1364 C CA . PRO A 1 185 ? 1.671 -9.419 6.259 1.00 85.88 185 PRO A CA 1
ATOM 1365 C C . PRO A 1 185 ? 2.704 -8.992 5.216 1.00 85.88 185 PRO A C 1
ATOM 1367 O O . PRO A 1 185 ? 2.358 -8.250 4.306 1.00 85.88 185 PRO A O 1
ATOM 1370 N N . ALA A 1 186 ? 3.938 -9.500 5.290 1.00 85.69 186 ALA A N 1
ATOM 1371 C CA . ALA A 1 186 ? 5.015 -9.091 4.391 1.00 85.69 186 ALA A CA 1
ATOM 1372 C C . ALA A 1 186 ? 4.803 -9.532 2.931 1.00 85.69 186 ALA A C 1
ATOM 1374 O O . ALA A 1 186 ? 5.413 -8.962 2.032 1.00 85.69 186 ALA A O 1
ATOM 1375 N N . VAL A 1 187 ? 3.955 -10.537 2.687 1.00 88.06 187 VAL A N 1
ATOM 1376 C CA . VAL A 1 187 ? 3.643 -11.040 1.334 1.00 88.06 187 VAL A CA 1
ATOM 1377 C C . VAL A 1 187 ? 2.251 -10.634 0.851 1.00 88.06 187 VAL A C 1
ATOM 1379 O O . VAL A 1 187 ? 1.908 -10.888 -0.305 1.00 88.06 187 VAL A O 1
ATOM 1382 N N . CYS A 1 188 ? 1.448 -9.998 1.713 1.00 84.44 188 CYS A N 1
ATOM 1383 C CA . CYS A 1 188 ? 0.082 -9.583 1.399 1.00 84.44 188 CYS A CA 1
ATOM 1384 C C . CYS A 1 188 ? -0.763 -10.711 0.772 1.00 84.44 188 CYS A C 1
ATOM 1386 O O . CYS A 1 188 ? -1.487 -10.488 -0.205 1.00 84.44 188 CYS A O 1
ATOM 1388 N N . ALA A 1 189 ? -0.619 -11.925 1.316 1.00 75.44 189 ALA A N 1
ATOM 1389 C CA . ALA A 1 189 ? -1.266 -13.160 0.878 1.00 75.44 189 ALA A CA 1
ATOM 1390 C C . ALA A 1 189 ? -1.829 -13.939 2.077 1.00 75.44 189 ALA A C 1
ATOM 1392 O O . ALA A 1 189 ? -1.178 -13.951 3.152 1.00 75.44 189 ALA A O 1
#

Secondary structure (DSSP, 8-state):
--PPPPP---PPPPPP------------------------------------------------------TTS------HHHHHHHHHHHHHHHHHHHHHHHHHHHSS---S-EEEE-TTSS--EE--SSSSPPEE--TTEEEEEEEETTEEEEEEEETTTTS-EEEEETTT-SPPEEEPPPSSGGGT-

Foldseek 3Di:
DDDDDDDDDDDDDDDDDDDDDDDDDDDDDDDDDDDDDDDDDDDDDDDDDDDDDCPDDPPPPPPDQDQDQDPVRDRDSPLQQVVQVVLQQVLQVLVVVWQVVCCVVVVAGQPDKFKDDLCPVPDQWTDSPDDDDTRGHDRQKIWIWADDPRWIKIKMDGPSHPRWIWMDTPVVDDGIDTDDDDPDRSHRD

Radius of gyration: 25.71 Å; chains: 1; bounding box: 88×62×48 Å